Protein AF-A0A661I7R5-F1 (afdb_monomer_lite)

Sequence (191 aa):
MKEQIMSDAKKTRLSTFFFVSMFIFSCVGLAIGWIGWDFRTGAMVSIVMFAVFFLLFGIALVAIEDLSWFHVSLPMLGGLIYTVMPDFLPGPIDDAIVMSSTAILSFALWVRKQPETPKWIIFPLLTAGLYTLVGGLIPGPVDELLVTAIASGVSIYGTRQYRISSDINDESDSNDRRVIDASHSNLSDVE

Radius of gyration: 24.24 Å; chains: 1; bounding box: 66×40×70 Å

Secondary structure (DSSP, 8-state):
-----S-HHHHHHHHHHHHHHHHHHHHHHHHHHHHHT-HHHHHHHHHHHHHHHHHHHHHHHHT-SS--HHHHHHHHHHHHHHHHS--SSSSTHHHHHHHHHHHHHHHHHHHHH-TTS-GGGHHHHHHHHHHHHHHTTS-STHHHHHHHHHHHHHHHHHHHHHHHHHHHHHHHHHHHHHHHHHHHHHHHT--

pLDDT: mean 78.18, std 12.68, range [41.28, 95.0]

Foldseek 3Di:
DDPPVDDLVVLVVQLVVLLVQLQVQLVVLQVCCVVPPNNVRSLVSSVVSNVVSLVVSLVSLVPRQDDDLVSLCSLQVSLVVQVPPDPSDPDDQVSLVSNLVSQVSSVVSVCSNPVVPPPVLVVLSNVLSVCCNVCVVPDDPVNVVSVVVNVVVVVVVVVVVVVVVVVVVVVVVVVVVVVVVVVVVVVVVPD

Structure (mmCIF, N/CA/C/O backbone):
data_AF-A0A661I7R5-F1
#
_entry.id   AF-A0A661I7R5-F1
#
loop_
_atom_site.group_PDB
_atom_site.id
_atom_site.type_symbol
_atom_site.label_atom_id
_atom_site.label_alt_id
_atom_site.label_comp_id
_atom_site.label_asym_id
_atom_site.label_entity_id
_atom_site.label_seq_id
_atom_site.pdbx_PDB_ins_code
_atom_site.Cartn_x
_atom_site.Cartn_y
_atom_site.Cartn_z
_atom_site.occupancy
_atom_site.B_iso_or_equiv
_atom_site.auth_seq_id
_atom_site.auth_comp_id
_atom_site.auth_asym_id
_atom_site.auth_atom_id
_atom_site.pdbx_PDB_model_num
ATOM 1 N N . MET A 1 1 ? 9.088 3.629 32.277 1.00 41.28 1 MET A N 1
ATOM 2 C CA . MET A 1 1 ? 8.974 4.907 31.544 1.00 41.28 1 MET A CA 1
ATOM 3 C C . MET A 1 1 ? 9.773 4.746 30.259 1.00 41.28 1 MET A C 1
ATOM 5 O O . MET A 1 1 ? 10.989 4.841 30.303 1.00 41.28 1 MET A O 1
ATOM 9 N N . LYS A 1 2 ? 9.135 4.310 29.165 1.00 46.53 2 LYS A N 1
ATOM 10 C CA . LYS A 1 2 ? 9.826 4.170 27.876 1.00 46.53 2 LYS A CA 1
ATOM 11 C C . LYS A 1 2 ? 9.846 5.542 27.222 1.00 46.53 2 LYS A C 1
ATOM 13 O O . LYS A 1 2 ? 8.800 6.136 26.998 1.00 46.53 2 LYS A O 1
ATOM 18 N N . GLU A 1 3 ? 11.049 6.027 26.988 1.00 46.62 3 GLU A N 1
ATOM 19 C CA . GLU A 1 3 ? 11.358 7.238 26.249 1.00 46.62 3 GLU A CA 1
ATOM 20 C C . GLU A 1 3 ? 10.740 7.126 24.841 1.00 46.62 3 GLU A C 1
ATOM 22 O O . GLU A 1 3 ? 11.251 6.425 23.968 1.00 46.62 3 GLU A O 1
ATOM 27 N N . GLN A 1 4 ? 9.578 7.748 24.622 1.00 56.00 4 GLN A N 1
ATOM 28 C CA . GLN A 1 4 ? 9.040 7.949 23.277 1.00 56.00 4 GLN A CA 1
ATOM 29 C C . GLN A 1 4 ? 9.901 9.023 22.600 1.00 56.00 4 GLN A C 1
ATOM 31 O O . GLN A 1 4 ? 9.584 10.209 22.620 1.00 56.00 4 GLN A O 1
ATOM 36 N N . ILE A 1 5 ? 11.020 8.606 22.004 1.00 62.69 5 ILE A N 1
ATOM 37 C CA . ILE A 1 5 ? 12.006 9.489 21.350 1.00 62.69 5 ILE A CA 1
ATOM 38 C C . ILE A 1 5 ? 11.393 10.274 20.168 1.00 62.69 5 ILE A C 1
ATOM 40 O O . ILE A 1 5 ? 11.963 11.256 19.689 1.00 62.69 5 ILE A O 1
ATOM 44 N N . MET A 1 6 ? 10.187 9.919 19.708 1.00 70.88 6 MET A N 1
ATOM 45 C CA . MET A 1 6 ? 9.520 10.638 18.631 1.00 70.88 6 MET A CA 1
ATOM 46 C C . MET A 1 6 ? 7.999 10.696 18.804 1.00 70.88 6 MET A C 1
ATOM 48 O O . MET A 1 6 ? 7.343 9.664 18.896 1.00 70.88 6 MET A O 1
ATOM 52 N N . SER A 1 7 ? 7.449 11.917 18.787 1.00 86.31 7 SER A N 1
ATOM 53 C CA . SER A 1 7 ? 6.002 12.180 18.759 1.00 86.31 7 SER A CA 1
ATOM 54 C C . SER A 1 7 ? 5.337 11.505 17.554 1.00 86.31 7 SER A C 1
ATOM 56 O O . SER A 1 7 ? 5.878 11.529 16.445 1.00 86.31 7 SER A O 1
ATOM 58 N N . ASP A 1 8 ? 4.133 10.972 17.746 1.00 83.00 8 ASP A N 1
ATOM 59 C CA . ASP A 1 8 ? 3.342 10.304 16.705 1.00 83.00 8 ASP A CA 1
ATOM 60 C C . ASP A 1 8 ? 3.066 11.181 15.475 1.00 83.00 8 ASP A C 1
ATOM 62 O O . ASP A 1 8 ? 3.021 10.679 14.348 1.00 83.00 8 ASP A O 1
ATOM 66 N N . ALA A 1 9 ? 3.017 12.506 15.643 1.00 85.38 9 ALA A N 1
ATOM 67 C CA . ALA A 1 9 ? 2.926 13.443 14.525 1.00 85.38 9 ALA A CA 1
ATOM 68 C C . ALA A 1 9 ? 4.159 13.376 13.605 1.00 85.38 9 ALA A C 1
ATOM 70 O O . ALA A 1 9 ? 4.040 13.470 12.383 1.00 85.38 9 ALA A O 1
ATOM 71 N N . LYS A 1 10 ? 5.358 13.184 14.170 1.00 88.75 10 LYS A N 1
ATOM 72 C CA . LYS A 1 10 ? 6.593 13.016 13.390 1.00 88.75 10 LYS A CA 1
ATOM 73 C C . LYS A 1 10 ? 6.629 11.648 12.708 1.00 88.75 10 LYS A C 1
ATOM 75 O O . LYS A 1 10 ? 7.019 11.582 11.548 1.00 88.75 10 LYS A O 1
ATOM 80 N N . LYS A 1 11 ? 6.176 10.583 13.383 1.00 87.81 11 LYS A N 1
ATOM 81 C CA . LYS A 1 11 ? 6.088 9.232 12.792 1.00 87.81 11 LYS A CA 1
ATOM 82 C C . LYS A 1 11 ? 5.127 9.206 11.604 1.00 87.81 11 LYS A C 1
ATOM 84 O O . LYS A 1 11 ? 5.466 8.677 10.555 1.00 87.81 11 LYS A O 1
ATOM 89 N N . THR A 1 12 ? 3.986 9.874 11.747 1.00 89.12 12 THR A N 1
ATOM 90 C CA . THR A 1 12 ? 2.997 10.067 10.681 1.00 89.12 12 THR A CA 1
ATOM 91 C C . THR A 1 12 ? 3.570 10.833 9.488 1.00 89.12 12 THR A C 1
ATOM 93 O O . THR A 1 12 ? 3.406 10.434 8.341 1.00 89.12 12 THR A O 1
ATOM 96 N N . ARG A 1 13 ? 4.288 11.937 9.730 1.00 91.38 13 ARG A N 1
ATOM 97 C CA . ARG A 1 13 ? 4.952 12.672 8.640 1.00 91.38 13 ARG A CA 1
ATOM 98 C C . ARG A 1 13 ? 6.010 11.817 7.945 1.00 91.38 13 ARG A C 1
ATOM 100 O O . ARG A 1 13 ? 6.132 11.887 6.728 1.00 91.38 13 ARG A O 1
ATOM 107 N N . LEU A 1 14 ? 6.745 11.010 8.708 1.00 92.44 14 LEU A N 1
ATOM 108 C CA . LEU A 1 14 ? 7.777 10.124 8.183 1.00 92.44 14 LEU A CA 1
ATOM 109 C C . LEU A 1 14 ? 7.188 8.980 7.341 1.00 92.44 14 LEU A C 1
ATOM 111 O O . LEU A 1 14 ? 7.716 8.696 6.270 1.00 92.44 14 LEU A O 1
ATOM 115 N N . SER A 1 15 ? 6.081 8.361 7.767 1.00 91.62 15 SER A N 1
ATOM 116 C CA . SER A 1 15 ? 5.408 7.329 6.969 1.00 91.62 15 SER A CA 1
ATOM 117 C C . SER A 1 15 ? 4.857 7.911 5.667 1.00 91.62 15 SER A C 1
ATOM 119 O O . SER A 1 15 ? 5.113 7.357 4.602 1.00 91.62 15 SER A O 1
ATOM 121 N N . THR A 1 16 ? 4.204 9.074 5.714 1.00 91.44 16 THR A N 1
ATOM 122 C CA . THR A 1 16 ? 3.743 9.776 4.506 1.00 91.44 16 THR A CA 1
ATOM 123 C C . THR A 1 16 ? 4.906 10.140 3.584 1.00 91.44 16 THR A C 1
ATOM 125 O O . THR A 1 16 ? 4.804 9.987 2.369 1.00 91.44 16 THR A O 1
ATOM 128 N N . PHE A 1 17 ? 6.041 10.570 4.142 1.00 94.75 17 PHE A N 1
ATOM 129 C CA . PHE A 1 17 ? 7.244 10.838 3.359 1.00 94.75 17 PHE A CA 1
ATOM 130 C C . PHE A 1 17 ? 7.744 9.582 2.637 1.00 94.75 17 PHE A C 1
ATOM 132 O O . PHE A 1 17 ? 8.016 9.652 1.440 1.00 94.75 17 PHE A O 1
ATOM 139 N N . PHE A 1 18 ? 7.822 8.432 3.317 1.00 94.44 18 PHE A N 1
ATOM 140 C CA . PHE A 1 18 ? 8.212 7.173 2.677 1.00 94.44 18 PHE A CA 1
ATOM 141 C C . PHE A 1 18 ? 7.202 6.708 1.626 1.00 94.44 18 PHE A C 1
ATOM 143 O O . PHE A 1 18 ? 7.617 6.259 0.562 1.00 94.44 18 PHE A O 1
ATOM 150 N N . PHE A 1 19 ? 5.903 6.889 1.876 1.00 92.50 19 PHE A N 1
ATOM 151 C CA . PHE A 1 19 ? 4.846 6.573 0.915 1.00 92.50 19 PHE A CA 1
ATOM 152 C C . PHE A 1 19 ? 4.985 7.369 -0.387 1.00 92.50 19 PHE A C 1
ATOM 154 O O . PHE A 1 19 ? 4.897 6.808 -1.471 1.00 92.50 19 PHE A O 1
ATOM 161 N N . VAL A 1 20 ? 5.235 8.676 -0.301 1.00 93.69 20 VAL A N 1
ATOM 162 C CA . VAL A 1 20 ? 5.435 9.509 -1.497 1.00 93.69 20 VAL A CA 1
ATOM 163 C C . VAL A 1 20 ? 6.777 9.185 -2.167 1.00 93.69 20 VAL A C 1
ATOM 165 O O . VAL A 1 20 ? 6.858 9.067 -3.389 1.00 93.69 20 VAL A O 1
ATOM 168 N N . SER A 1 21 ? 7.826 8.994 -1.363 1.00 94.06 21 SER A N 1
ATOM 169 C CA . SER A 1 21 ? 9.179 8.667 -1.830 1.00 94.06 21 SER A CA 1
ATOM 170 C C . SER A 1 21 ? 9.222 7.366 -2.627 1.00 94.06 21 SER A C 1
ATOM 172 O O . SER A 1 21 ? 9.902 7.310 -3.645 1.00 94.06 21 SER A O 1
ATOM 174 N N . MET A 1 22 ? 8.457 6.355 -2.213 1.00 93.12 22 MET A N 1
ATOM 175 C CA . MET A 1 22 ? 8.297 5.080 -2.916 1.00 93.12 22 MET A CA 1
ATOM 176 C C . MET A 1 22 ? 8.034 5.267 -4.413 1.00 93.12 22 MET A C 1
ATOM 178 O O . MET A 1 22 ? 8.734 4.682 -5.230 1.00 93.12 22 MET A O 1
ATOM 182 N N . PHE A 1 23 ? 7.095 6.138 -4.780 1.00 90.75 23 PHE A N 1
ATOM 183 C CA . PHE A 1 23 ? 6.782 6.395 -6.185 1.00 90.75 23 PHE A CA 1
ATOM 184 C C . PHE A 1 23 ? 7.827 7.285 -6.861 1.00 90.75 23 PHE A C 1
ATOM 186 O O . PHE A 1 23 ? 8.270 6.990 -7.970 1.00 90.75 23 PHE A O 1
ATOM 193 N N . ILE A 1 24 ? 8.256 8.361 -6.193 1.00 93.75 24 ILE A N 1
ATOM 194 C CA . ILE A 1 24 ? 9.204 9.320 -6.778 1.00 93.75 24 ILE A CA 1
ATOM 195 C C . ILE A 1 24 ? 10.543 8.642 -7.083 1.00 93.75 24 ILE A C 1
ATOM 197 O O . ILE A 1 24 ? 11.038 8.741 -8.204 1.00 93.75 24 ILE A O 1
ATOM 201 N N . PHE A 1 25 ? 11.129 7.939 -6.113 1.00 93.44 25 PHE A N 1
ATOM 202 C CA . PHE A 1 25 ? 12.434 7.304 -6.289 1.00 93.44 25 PHE A CA 1
ATOM 203 C C . PHE A 1 25 ? 12.383 6.106 -7.232 1.00 93.44 25 PHE A C 1
ATOM 205 O O . PHE A 1 25 ? 13.358 5.892 -7.949 1.00 93.44 25 PHE A O 1
ATOM 212 N N . SER A 1 26 ? 11.268 5.374 -7.307 1.00 90.19 26 SER A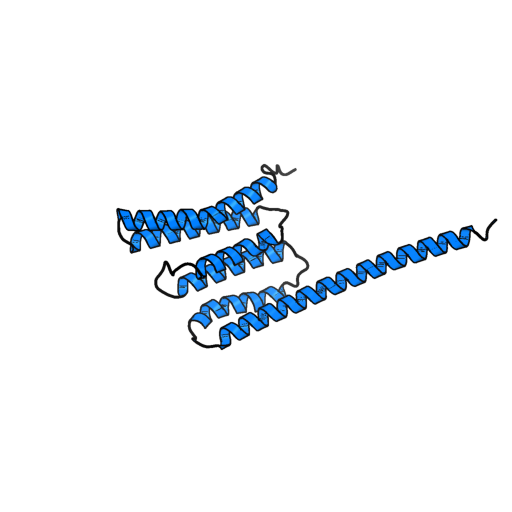 N 1
ATOM 213 C CA . SER A 1 26 ? 11.081 4.364 -8.354 1.00 90.19 26 SER A CA 1
ATOM 214 C C . SER A 1 26 ? 11.090 4.980 -9.747 1.00 90.19 26 SER A C 1
ATOM 216 O O . SER A 1 26 ? 11.877 4.556 -10.592 1.00 90.19 26 SER A O 1
ATOM 218 N N . CYS A 1 27 ? 10.313 6.043 -9.977 1.00 90.06 27 CYS A N 1
ATOM 219 C CA . CYS A 1 27 ? 10.306 6.749 -11.260 1.00 90.06 27 CYS A CA 1
ATOM 220 C C . CYS A 1 27 ? 11.688 7.318 -11.617 1.00 90.06 27 CYS A C 1
ATOM 222 O O . CYS A 1 27 ? 12.130 7.209 -12.760 1.00 90.06 27 CYS A O 1
ATOM 224 N N . VAL A 1 28 ? 12.400 7.890 -10.642 1.00 92.31 28 VAL A N 1
ATOM 225 C CA . VAL A 1 28 ? 13.768 8.394 -10.836 1.00 92.31 28 VAL A CA 1
ATOM 226 C C . VAL A 1 28 ? 14.739 7.252 -11.145 1.00 92.31 28 VAL A C 1
ATOM 228 O O . VAL A 1 28 ? 15.545 7.375 -12.062 1.00 92.31 28 VAL A O 1
ATOM 231 N N . GLY A 1 29 ? 14.652 6.129 -10.429 1.00 89.94 29 GLY A N 1
ATOM 232 C CA . GLY A 1 29 ? 15.475 4.943 -10.670 1.00 89.94 29 GLY A CA 1
ATOM 233 C C . GLY A 1 29 ? 15.271 4.368 -12.072 1.00 89.94 29 GLY A C 1
ATOM 234 O O . GLY A 1 29 ? 16.248 4.066 -12.761 1.00 89.94 29 GLY A O 1
ATOM 235 N N . LEU A 1 30 ? 14.016 4.310 -12.523 1.00 89.00 30 LEU A N 1
ATOM 236 C CA . LEU A 1 30 ? 13.664 3.927 -13.886 1.00 89.00 30 LEU A CA 1
ATOM 237 C C . LEU A 1 30 ? 14.284 4.883 -14.911 1.00 89.00 30 LEU A C 1
ATOM 239 O O . LEU A 1 30 ? 14.948 4.432 -15.841 1.00 89.00 30 LEU A O 1
ATOM 243 N N . ALA A 1 31 ? 14.104 6.194 -14.725 1.00 90.31 31 ALA A N 1
ATOM 244 C CA . ALA A 1 31 ? 14.613 7.210 -15.641 1.00 90.31 31 ALA A CA 1
ATOM 245 C C . ALA A 1 31 ? 16.146 7.176 -15.743 1.00 90.31 31 ALA A C 1
ATOM 247 O O . ALA A 1 31 ? 16.692 7.206 -16.844 1.00 90.31 31 ALA A O 1
ATOM 248 N N . ILE A 1 32 ? 16.845 7.055 -14.610 1.00 91.06 32 ILE A N 1
ATOM 249 C CA . ILE A 1 32 ? 18.310 6.957 -14.572 1.00 91.06 32 ILE A CA 1
ATOM 250 C C . ILE A 1 32 ? 18.782 5.698 -15.297 1.00 91.06 32 ILE A C 1
ATOM 252 O O . ILE A 1 32 ? 19.698 5.774 -16.114 1.00 91.06 32 ILE A O 1
ATOM 256 N N . GLY A 1 33 ? 18.167 4.544 -15.025 1.00 88.62 33 GLY A N 1
ATOM 257 C CA . GLY A 1 33 ? 18.588 3.298 -15.659 1.00 88.62 33 GLY A CA 1
ATOM 258 C C . GLY A 1 33 ? 18.267 3.240 -17.151 1.00 88.62 33 GLY A C 1
ATOM 259 O O . GLY A 1 33 ? 19.075 2.704 -17.903 1.00 88.62 33 GLY A O 1
ATOM 260 N N . TRP A 1 34 ? 17.162 3.856 -17.587 1.00 88.12 34 TRP A N 1
ATOM 261 C CA . TRP A 1 34 ? 16.848 4.027 -19.007 1.00 88.12 34 TRP A CA 1
ATOM 262 C C . TRP A 1 34 ? 17.907 4.892 -19.697 1.00 88.12 34 TRP A C 1
ATOM 264 O O . TRP A 1 34 ? 18.446 4.492 -20.724 1.00 88.12 34 TRP A O 1
ATOM 274 N N . ILE A 1 35 ? 18.223 6.069 -19.145 1.00 91.94 35 ILE A N 1
ATOM 275 C CA . ILE A 1 35 ? 19.142 7.028 -19.782 1.00 91.94 35 ILE A CA 1
ATOM 276 C C . ILE A 1 35 ? 20.592 6.522 -19.767 1.00 91.94 35 ILE A C 1
ATOM 278 O O . ILE A 1 35 ? 21.327 6.741 -20.726 1.00 91.94 35 ILE A O 1
ATOM 282 N N . GLY A 1 36 ? 21.022 5.893 -18.671 1.00 90.31 36 GLY A N 1
ATOM 283 C CA . GLY A 1 36 ? 22.428 5.555 -18.442 1.00 90.31 36 GLY A CA 1
ATOM 284 C C . GLY A 1 36 ? 22.849 4.154 -18.882 1.00 90.31 36 GLY A C 1
ATOM 285 O O . GLY A 1 36 ? 24.028 3.949 -19.171 1.00 90.31 36 GLY A O 1
ATOM 286 N N . TRP A 1 37 ? 21.924 3.191 -18.912 1.00 89.56 37 TRP A N 1
ATOM 287 C CA . TRP A 1 37 ? 22.248 1.784 -19.155 1.00 89.56 37 TRP A CA 1
ATOM 288 C C . TRP A 1 37 ? 21.293 1.137 -20.162 1.00 89.56 37 TRP A C 1
ATOM 290 O O . TRP A 1 37 ? 21.549 1.170 -21.360 1.00 89.56 37 TRP A O 1
ATOM 300 N N . ASP A 1 38 ? 20.224 0.512 -19.675 1.00 90.69 38 ASP A N 1
ATOM 301 C CA . ASP A 1 38 ? 19.236 -0.234 -20.453 1.00 90.69 38 ASP A CA 1
ATOM 302 C C . ASP A 1 38 ? 17.919 -0.250 -19.662 1.00 90.69 38 ASP A C 1
ATOM 304 O O . ASP A 1 38 ? 17.923 -0.216 -18.423 1.00 90.69 38 ASP A O 1
ATOM 308 N N . PHE A 1 39 ? 16.789 -0.346 -20.363 1.00 87.12 39 PHE A N 1
ATOM 309 C CA . PHE A 1 39 ? 15.451 -0.362 -19.775 1.00 87.12 39 PHE A CA 1
ATOM 310 C C . PHE A 1 39 ? 15.318 -1.443 -18.701 1.00 87.12 39 PHE A C 1
ATOM 312 O O . PHE A 1 39 ? 14.793 -1.187 -17.619 1.00 87.12 39 PHE A O 1
ATOM 319 N N . ARG A 1 40 ? 15.874 -2.637 -18.950 1.00 88.00 40 ARG A N 1
ATOM 320 C CA . ARG A 1 40 ? 15.843 -3.750 -17.990 1.00 88.00 40 ARG A CA 1
ATOM 321 C C . ARG A 1 40 ? 16.538 -3.403 -16.671 1.00 88.00 40 ARG A C 1
ATOM 323 O O . ARG A 1 40 ? 16.039 -3.753 -15.602 1.00 88.00 40 ARG A O 1
ATOM 330 N N . THR A 1 41 ? 17.675 -2.715 -16.739 1.00 88.06 41 THR A N 1
ATOM 331 C CA . THR A 1 41 ? 18.416 -2.271 -15.551 1.00 88.06 41 THR A CA 1
ATOM 332 C C . THR A 1 41 ? 17.641 -1.180 -14.817 1.00 88.06 41 THR A C 1
ATOM 334 O O . THR A 1 41 ? 17.524 -1.242 -13.595 1.00 88.06 41 THR A O 1
ATOM 337 N N . GLY A 1 42 ? 17.046 -0.226 -15.543 1.00 89.31 42 GLY A N 1
ATOM 338 C CA . GLY A 1 42 ? 16.171 0.795 -14.955 1.00 89.31 42 GLY A CA 1
ATOM 339 C C . GLY A 1 42 ? 14.951 0.211 -14.253 1.00 89.31 42 GLY A C 1
ATOM 340 O O . GLY A 1 42 ? 14.655 0.607 -13.126 1.00 89.31 42 GLY A O 1
ATOM 341 N N . ALA A 1 43 ? 14.291 -0.775 -14.860 1.00 86.75 43 ALA A N 1
ATOM 342 C CA . ALA A 1 43 ? 13.165 -1.475 -14.251 1.00 86.75 43 ALA A CA 1
ATOM 343 C C . ALA A 1 43 ? 13.586 -2.164 -12.944 1.00 86.75 43 ALA A C 1
ATOM 345 O O . ALA A 1 43 ? 12.956 -1.955 -11.911 1.00 86.75 43 ALA A O 1
ATOM 346 N N . MET A 1 44 ? 14.709 -2.894 -12.945 1.00 88.19 44 MET A N 1
ATOM 347 C CA . MET A 1 44 ? 15.245 -3.539 -11.736 1.00 88.19 44 MET A CA 1
ATOM 348 C C . MET A 1 44 ? 15.552 -2.537 -10.617 1.00 88.19 44 MET A C 1
ATOM 350 O O . MET A 1 44 ? 15.163 -2.762 -9.472 1.00 88.19 44 MET A O 1
ATOM 354 N N . VAL A 1 45 ? 16.197 -1.410 -10.932 1.00 90.75 45 VAL A N 1
ATOM 355 C CA . VAL A 1 45 ? 16.473 -0.352 -9.943 1.00 90.75 45 VAL A CA 1
ATOM 356 C C . VAL A 1 45 ? 15.172 0.242 -9.400 1.00 90.75 45 VAL A C 1
ATOM 358 O O . VAL A 1 45 ? 15.051 0.431 -8.190 1.00 90.75 45 VAL A O 1
ATOM 361 N N . SER A 1 46 ? 14.188 0.494 -10.266 1.00 89.75 46 SER A N 1
ATOM 362 C CA . SER A 1 46 ? 12.871 1.006 -9.876 1.00 89.75 46 SER A CA 1
ATOM 363 C C . SER A 1 46 ? 12.157 0.072 -8.896 1.00 89.75 46 SER A C 1
ATOM 365 O O . SER A 1 46 ? 11.673 0.530 -7.862 1.00 89.75 46 SER A O 1
ATOM 367 N N . ILE A 1 47 ? 12.155 -1.238 -9.162 1.00 87.50 47 ILE A N 1
ATOM 368 C CA . ILE A 1 47 ? 11.526 -2.251 -8.297 1.00 87.50 47 ILE A CA 1
ATOM 369 C C . ILE A 1 47 ? 12.230 -2.334 -6.947 1.00 87.50 47 ILE A C 1
ATOM 371 O O . ILE A 1 47 ? 11.576 -2.380 -5.907 1.00 87.50 47 ILE A O 1
ATOM 375 N N . VAL A 1 48 ? 13.566 -2.334 -6.943 1.00 90.94 48 VAL A N 1
ATOM 376 C CA . VAL A 1 48 ? 14.340 -2.381 -5.697 1.00 90.94 48 VAL A CA 1
ATOM 377 C C . VAL A 1 48 ? 14.061 -1.139 -4.851 1.00 90.94 48 VAL A C 1
ATOM 379 O O . VAL A 1 48 ? 13.814 -1.267 -3.653 1.00 90.94 48 VAL A O 1
ATOM 382 N N . MET A 1 49 ? 14.033 0.050 -5.462 1.00 92.62 49 MET A N 1
ATOM 383 C CA . MET A 1 49 ? 13.668 1.284 -4.761 1.00 92.62 49 MET A CA 1
ATOM 384 C C .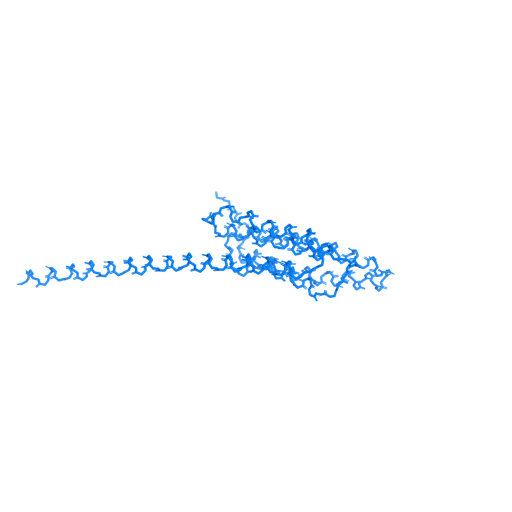 MET A 1 49 ? 12.241 1.212 -4.213 1.00 92.62 49 MET A C 1
ATOM 386 O O . MET A 1 49 ? 12.038 1.504 -3.033 1.00 92.62 49 MET A O 1
ATOM 390 N N . PHE A 1 50 ? 11.280 0.750 -5.020 1.00 90.88 50 PHE A N 1
ATOM 391 C CA . PHE A 1 50 ? 9.891 0.578 -4.596 1.00 90.88 50 PHE A CA 1
ATOM 392 C C . PHE A 1 50 ? 9.816 -0.306 -3.352 1.00 90.88 50 PHE A C 1
ATOM 394 O O . PHE A 1 50 ? 9.276 0.103 -2.329 1.00 90.88 50 PHE A O 1
ATOM 401 N N . ALA A 1 51 ? 10.420 -1.496 -3.417 1.00 90.94 51 ALA A N 1
ATOM 402 C CA . ALA A 1 51 ? 10.394 -2.479 -2.344 1.00 90.94 51 ALA A CA 1
ATOM 403 C C . ALA A 1 51 ? 11.040 -1.949 -1.055 1.00 90.94 51 ALA A C 1
ATOM 405 O O . ALA A 1 51 ? 10.479 -2.111 0.029 1.00 90.94 51 ALA A O 1
ATOM 406 N N . VAL A 1 52 ? 12.190 -1.275 -1.156 1.00 95.00 52 VAL A N 1
ATOM 407 C CA . VAL A 1 52 ? 12.875 -0.689 0.006 1.00 95.00 52 VAL A CA 1
ATOM 408 C C . VAL A 1 52 ? 12.005 0.379 0.668 1.00 95.00 52 VAL A C 1
ATOM 410 O O . VAL A 1 52 ? 11.788 0.327 1.880 1.00 95.00 52 VAL A O 1
ATOM 413 N N . PHE A 1 53 ? 11.465 1.325 -0.103 1.00 94.81 53 PHE A N 1
ATOM 414 C CA . PHE A 1 53 ? 10.617 2.380 0.453 1.00 94.81 53 PHE A CA 1
ATOM 415 C C . PHE A 1 53 ? 9.276 1.850 0.961 1.00 94.81 53 PHE A C 1
ATOM 417 O O . PHE A 1 53 ? 8.806 2.324 1.993 1.00 94.81 53 PHE A O 1
ATOM 424 N N . PHE A 1 54 ? 8.699 0.838 0.312 1.00 92.44 54 PHE A N 1
ATOM 425 C CA . PHE A 1 54 ? 7.496 0.153 0.779 1.00 92.44 54 PHE A CA 1
ATOM 426 C C . PHE A 1 54 ? 7.716 -0.505 2.148 1.00 92.44 54 PHE A C 1
ATOM 428 O O . PHE A 1 54 ? 6.8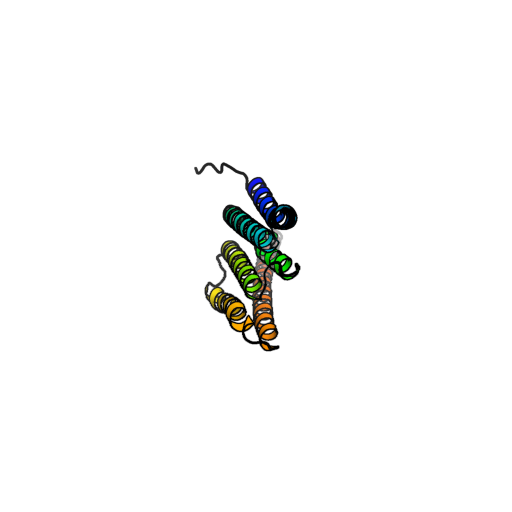97 -0.342 3.055 1.00 92.44 54 PHE A O 1
ATOM 435 N N . LEU A 1 55 ? 8.850 -1.187 2.344 1.00 94.00 55 LEU A N 1
ATOM 436 C CA . LEU A 1 55 ? 9.204 -1.775 3.638 1.00 94.00 55 LEU A CA 1
ATOM 437 C C . LEU A 1 55 ? 9.415 -0.701 4.711 1.00 94.00 55 LEU A C 1
ATOM 439 O O . LEU A 1 55 ? 8.881 -0.829 5.813 1.00 94.00 55 LEU A O 1
ATOM 443 N N . LEU A 1 56 ? 10.139 0.377 4.398 1.00 95.00 56 LEU A N 1
ATOM 444 C CA . LEU A 1 56 ? 10.336 1.500 5.324 1.00 95.00 56 LEU A CA 1
ATOM 445 C C . LEU A 1 56 ? 9.009 2.168 5.701 1.00 95.00 56 LEU A C 1
ATOM 447 O O . LEU A 1 56 ? 8.779 2.477 6.870 1.00 95.00 56 LEU A O 1
ATOM 451 N N . PHE A 1 57 ? 8.117 2.343 4.728 1.00 93.94 57 PHE A N 1
ATOM 452 C CA . PHE A 1 57 ? 6.763 2.840 4.929 1.00 93.94 57 PHE A CA 1
ATOM 453 C C . PHE A 1 57 ? 5.952 1.925 5.856 1.00 93.94 57 PHE A C 1
ATOM 455 O O . PHE A 1 57 ? 5.368 2.406 6.829 1.00 93.94 57 PHE A O 1
ATOM 462 N N . GLY A 1 58 ? 5.964 0.612 5.610 1.00 91.19 58 GLY A N 1
ATOM 463 C CA . GLY A 1 58 ? 5.277 -0.368 6.450 1.00 91.19 58 GLY A CA 1
ATOM 464 C C . GLY A 1 58 ? 5.803 -0.383 7.885 1.00 91.19 58 GLY A C 1
ATOM 465 O O . GLY A 1 58 ? 5.015 -0.314 8.828 1.00 91.19 58 GLY A O 1
ATOM 466 N N . ILE A 1 59 ? 7.128 -0.376 8.064 1.00 92.69 59 ILE A N 1
ATOM 467 C CA . ILE A 1 59 ? 7.768 -0.290 9.385 1.00 92.69 59 ILE A CA 1
ATOM 468 C C . ILE A 1 59 ? 7.363 1.008 10.095 1.00 92.69 59 ILE A C 1
ATOM 470 O O . ILE A 1 59 ? 6.994 0.978 11.271 1.00 92.69 59 ILE A O 1
ATOM 474 N N . ALA A 1 60 ? 7.379 2.143 9.391 1.00 92.19 60 ALA A N 1
ATOM 475 C CA . ALA A 1 60 ? 6.984 3.430 9.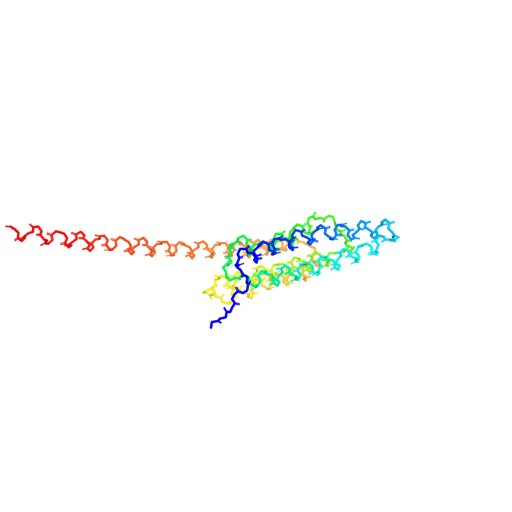955 1.00 92.19 60 ALA A CA 1
ATOM 476 C C . ALA A 1 60 ? 5.510 3.442 10.386 1.00 92.19 60 ALA A C 1
ATOM 478 O O . ALA A 1 60 ? 5.207 3.942 11.467 1.00 92.19 60 ALA A O 1
ATOM 479 N N . LEU A 1 61 ? 4.602 2.853 9.600 1.00 90.44 61 LEU A N 1
ATOM 480 C CA . LEU A 1 61 ? 3.190 2.724 9.974 1.00 90.44 61 LEU A CA 1
ATOM 481 C C . LEU A 1 61 ? 2.992 1.836 11.203 1.00 90.44 61 LEU A C 1
ATOM 483 O O . LEU A 1 61 ? 2.254 2.207 12.117 1.00 90.44 61 LEU A O 1
ATOM 487 N N . VAL A 1 62 ? 3.689 0.701 11.272 1.00 90.19 62 VAL A N 1
ATOM 488 C CA . VAL A 1 62 ? 3.659 -0.182 12.445 1.00 90.19 62 VAL A CA 1
ATOM 489 C C . VAL A 1 62 ? 4.271 0.501 13.681 1.00 90.19 62 VAL A C 1
ATOM 491 O O . VAL A 1 62 ? 3.951 0.128 14.803 1.00 90.19 62 VAL A O 1
ATOM 494 N N . ALA A 1 63 ? 5.073 1.555 13.546 1.00 89.81 63 ALA A N 1
ATOM 495 C CA . ALA A 1 63 ? 5.601 2.293 14.697 1.00 89.81 63 ALA A CA 1
ATOM 496 C C . ALA A 1 63 ? 4.647 3.364 15.278 1.00 89.81 63 ALA A C 1
ATOM 498 O O . ALA A 1 63 ? 4.903 3.871 16.376 1.00 89.81 63 ALA A O 1
ATOM 499 N N . ILE A 1 64 ? 3.583 3.747 14.560 1.00 88.88 64 ILE A N 1
ATOM 500 C CA . ILE A 1 64 ? 2.586 4.727 15.033 1.00 88.88 64 ILE A CA 1
ATOM 501 C C . ILE A 1 64 ? 1.667 4.048 16.054 1.00 88.88 64 ILE A C 1
ATOM 503 O O . ILE A 1 64 ? 1.219 2.930 15.804 1.00 88.88 64 ILE A O 1
ATOM 507 N N . GLU A 1 65 ? 1.391 4.695 17.187 1.00 86.31 65 GLU A N 1
ATOM 508 C CA . GLU A 1 65 ? 0.504 4.137 18.216 1.00 86.31 65 GLU A CA 1
ATOM 509 C C . GLU A 1 65 ? -0.955 4.463 17.885 1.00 86.31 65 GLU A C 1
ATOM 511 O O . GLU A 1 65 ? -1.763 3.546 17.720 1.00 86.31 65 GLU A O 1
ATOM 516 N N . ASP A 1 66 ? -1.263 5.740 17.640 1.00 87.19 66 ASP A N 1
ATOM 517 C CA . ASP A 1 66 ? -2.605 6.178 17.246 1.00 87.19 66 ASP A CA 1
ATOM 518 C C . ASP A 1 66 ? -2.814 6.159 15.725 1.00 87.19 66 ASP A C 1
ATOM 520 O O . ASP A 1 66 ? -2.517 7.109 14.993 1.00 87.19 66 ASP A O 1
ATOM 524 N N . LEU A 1 67 ? -3.371 5.056 15.216 1.00 86.00 67 LEU A N 1
ATOM 525 C CA . LEU A 1 67 ? -3.667 4.922 13.790 1.00 86.00 67 LEU A CA 1
ATOM 526 C C . LEU A 1 67 ? -4.974 5.596 13.389 1.00 86.00 67 LEU A C 1
ATOM 528 O O . LEU A 1 67 ? -6.065 5.178 13.779 1.00 86.00 67 LEU A O 1
ATOM 532 N N . SER A 1 68 ? -4.897 6.557 12.469 1.00 88.25 68 SER A N 1
ATOM 533 C CA . SER A 1 68 ? -6.089 7.052 11.770 1.00 88.25 68 SER A CA 1
ATOM 534 C C . SER A 1 68 ? -6.549 6.073 10.674 1.00 88.25 68 SER A C 1
ATOM 536 O O . SER A 1 68 ? -5.770 5.274 10.158 1.00 88.25 68 SER A O 1
ATOM 538 N N . TRP A 1 69 ? -7.835 6.125 10.306 1.00 84.50 69 TRP A N 1
ATOM 539 C CA . TRP A 1 69 ? -8.400 5.276 9.240 1.00 84.50 69 TRP A CA 1
ATOM 540 C C . TRP A 1 69 ? -7.774 5.547 7.866 1.00 84.50 69 TRP A C 1
ATOM 542 O O . TRP A 1 69 ? -7.650 4.644 7.040 1.00 84.50 69 TRP A O 1
ATOM 552 N N . PHE A 1 70 ? -7.309 6.777 7.657 1.00 87.19 70 PHE A N 1
ATOM 553 C CA . PHE A 1 70 ? -6.545 7.147 6.474 1.00 87.19 70 PHE A CA 1
ATOM 554 C C . PHE A 1 70 ? -5.226 6.362 6.390 1.00 87.19 70 PHE A C 1
ATOM 556 O O . PHE A 1 70 ? -4.915 5.777 5.361 1.00 87.19 70 PHE A O 1
ATOM 563 N N . HIS A 1 71 ? -4.486 6.239 7.495 1.00 88.19 71 HIS A N 1
ATOM 564 C CA . HIS A 1 71 ? -3.224 5.489 7.501 1.00 88.19 71 HIS A CA 1
ATOM 565 C C . HIS A 1 71 ? -3.410 3.985 7.300 1.00 88.19 71 HIS A C 1
ATOM 567 O O . HIS A 1 71 ? -2.570 3.345 6.677 1.00 88.19 71 HIS A O 1
ATOM 573 N N . VAL A 1 72 ? -4.518 3.430 7.796 1.00 88.44 72 VAL A N 1
ATOM 574 C CA . VAL A 1 72 ? -4.872 2.020 7.578 1.00 88.44 72 VAL A CA 1
ATOM 575 C C . VAL A 1 72 ? -5.106 1.735 6.092 1.00 88.44 72 VAL A C 1
ATOM 577 O O . VAL A 1 72 ? -4.717 0.674 5.615 1.00 88.44 72 VAL A O 1
ATOM 580 N N . SER A 1 73 ? -5.699 2.673 5.348 1.00 86.44 73 SER A N 1
ATOM 581 C CA . SER A 1 73 ? -6.017 2.512 3.920 1.00 86.44 73 SER A CA 1
ATOM 582 C C . SER A 1 73 ? -4.872 2.892 2.973 1.00 86.44 73 SER A C 1
ATOM 584 O O . SER A 1 73 ? -4.885 2.459 1.821 1.00 86.44 73 SER A O 1
ATOM 586 N N . LEU A 1 74 ? -3.857 3.633 3.440 1.00 90.31 74 LEU A N 1
ATOM 587 C CA . LEU A 1 74 ? -2.716 4.054 2.615 1.00 90.31 74 LEU A CA 1
ATOM 588 C C . LEU A 1 74 ? -1.995 2.903 1.894 1.00 90.31 74 LEU A C 1
ATOM 590 O O . LEU A 1 74 ? -1.742 3.064 0.702 1.00 90.31 74 LEU A O 1
ATOM 594 N N . PRO A 1 75 ? -1.666 1.758 2.533 1.00 90.12 75 PRO A N 1
ATOM 595 C CA . PRO A 1 75 ? -1.041 0.653 1.815 1.00 90.12 75 PRO A CA 1
ATOM 596 C C . PRO A 1 75 ? -1.882 0.209 0.619 1.00 90.12 75 PRO A C 1
ATOM 598 O O . PRO A 1 75 ? -1.361 0.157 -0.488 1.00 90.12 75 PRO A O 1
ATOM 601 N N . MET A 1 76 ? -3.184 -0.015 0.824 1.00 87.31 76 MET A N 1
ATOM 602 C CA . MET A 1 76 ? -4.108 -0.445 -0.229 1.00 87.31 76 MET A CA 1
ATOM 603 C C . MET A 1 76 ? -4.201 0.579 -1.367 1.00 87.31 76 MET A C 1
ATOM 605 O O . MET A 1 76 ? -4.147 0.208 -2.535 1.00 87.31 76 MET A O 1
ATOM 609 N N . LEU A 1 77 ? -4.280 1.875 -1.040 1.00 87.00 77 LEU A N 1
ATOM 610 C CA . LEU A 1 77 ? -4.229 2.945 -2.042 1.00 87.00 77 LEU A CA 1
ATOM 611 C C . LEU A 1 77 ? -2.912 2.925 -2.822 1.00 87.00 77 LEU A C 1
ATOM 613 O O . LEU A 1 77 ? -2.922 3.113 -4.032 1.00 87.00 77 LEU A O 1
ATOM 617 N N . GLY A 1 78 ? -1.790 2.671 -2.148 1.00 86.31 78 GLY A N 1
ATOM 618 C CA . GLY A 1 78 ? -0.490 2.528 -2.796 1.00 86.31 78 GLY A CA 1
ATOM 619 C C . GLY A 1 78 ? -0.449 1.367 -3.787 1.00 86.31 78 GLY A C 1
ATOM 620 O O . GLY A 1 78 ? 0.068 1.535 -4.887 1.00 86.31 78 GLY A O 1
ATOM 621 N N . GLY A 1 79 ? -1.041 0.227 -3.420 1.00 86.19 79 GLY A N 1
ATOM 622 C CA . GLY A 1 79 ? -1.192 -0.925 -4.309 1.00 86.19 79 GLY A CA 1
ATOM 623 C C . GLY A 1 79 ? -2.022 -0.598 -5.543 1.00 86.19 79 GLY A C 1
ATOM 624 O O . GLY A 1 79 ? -1.567 -0.827 -6.656 1.00 86.19 79 GLY A O 1
ATOM 625 N N . LEU A 1 80 ? -3.181 0.039 -5.355 1.00 83.25 80 LEU A N 1
ATOM 626 C CA . LEU A 1 80 ? -4.040 0.456 -6.467 1.00 83.25 80 LEU A CA 1
ATOM 627 C C . LEU A 1 80 ? -3.344 1.446 -7.405 1.00 83.25 80 LEU A C 1
ATOM 629 O O . LEU A 1 80 ? -3.460 1.329 -8.621 1.00 83.25 80 LEU A O 1
ATOM 633 N N . ILE A 1 81 ? -2.615 2.422 -6.851 1.00 85.31 81 ILE A N 1
ATOM 634 C CA . ILE A 1 81 ? -1.841 3.370 -7.660 1.00 85.31 81 ILE A CA 1
ATOM 635 C C . ILE A 1 81 ? -0.799 2.608 -8.477 1.00 85.31 81 ILE A C 1
ATOM 637 O O . ILE A 1 81 ? -0.681 2.876 -9.666 1.00 85.31 81 ILE A O 1
ATOM 641 N N . TYR A 1 82 ? -0.093 1.649 -7.870 1.00 83.69 82 TYR A N 1
ATOM 642 C CA . TYR A 1 82 ? 0.890 0.828 -8.574 1.00 83.69 82 TYR A CA 1
ATOM 643 C C . TYR A 1 82 ? 0.265 0.069 -9.751 1.00 83.69 82 TYR A C 1
ATOM 645 O O . TYR A 1 82 ? 0.758 0.207 -10.859 1.00 83.69 82 TYR A O 1
ATOM 653 N N . THR A 1 83 ? -0.861 -0.621 -9.548 1.00 81.38 83 THR A N 1
ATOM 654 C CA . THR A 1 83 ? -1.524 -1.409 -10.610 1.00 81.38 83 THR A CA 1
ATOM 655 C C . THR A 1 83 ? -2.145 -0.578 -11.732 1.00 81.38 83 THR A C 1
ATOM 657 O O . THR A 1 83 ? -2.472 -1.096 -12.789 1.00 81.38 83 THR A O 1
ATOM 660 N N . VAL A 1 84 ? -2.409 0.711 -11.490 1.00 76.06 84 VAL A N 1
ATOM 661 C CA . VAL A 1 84 ? -2.930 1.626 -12.523 1.00 76.06 84 VAL A CA 1
ATOM 662 C C . VAL A 1 84 ? -1.786 2.298 -13.284 1.00 76.06 84 VAL A C 1
ATOM 664 O O . VAL A 1 84 ? -1.993 2.836 -14.376 1.00 76.06 84 VAL A O 1
ATOM 667 N N . MET A 1 85 ? -0.575 2.304 -12.719 1.00 75.94 85 MET A N 1
ATOM 668 C CA . MET A 1 85 ? 0.593 2.780 -13.445 1.00 75.94 85 MET A CA 1
ATOM 669 C C . MET A 1 85 ? 0.922 1.812 -14.590 1.00 75.94 85 MET A C 1
ATOM 671 O O . MET A 1 85 ? 0.672 0.621 -14.466 1.00 75.94 85 MET A O 1
ATOM 675 N N . PRO A 1 86 ? 1.476 2.310 -15.710 1.00 68.94 86 PRO A N 1
ATOM 676 C CA . PRO A 1 86 ? 1.862 1.450 -16.822 1.00 68.94 86 PRO A CA 1
ATOM 677 C C . PRO A 1 86 ? 2.822 0.359 -16.341 1.00 68.94 86 PRO A C 1
ATOM 679 O O . PRO A 1 86 ? 3.839 0.708 -15.738 1.00 68.94 86 PRO A O 1
ATOM 682 N N . ASP A 1 87 ? 2.506 -0.908 -16.630 1.00 66.00 87 ASP A N 1
ATOM 683 C CA . ASP A 1 87 ? 3.284 -2.084 -16.226 1.00 66.00 87 ASP A CA 1
ATOM 684 C C . ASP A 1 87 ? 4.786 -1.840 -16.424 1.00 66.00 87 ASP A C 1
ATOM 686 O O . ASP A 1 87 ? 5.302 -1.765 -17.547 1.00 66.00 87 ASP A O 1
ATOM 690 N N . PHE A 1 88 ? 5.510 -1.677 -15.315 1.00 60.12 88 PHE A N 1
ATOM 691 C CA . PHE A 1 88 ? 6.962 -1.497 -15.348 1.00 60.12 88 PHE A CA 1
ATOM 692 C C . PHE A 1 88 ? 7.693 -2.837 -15.491 1.00 60.12 88 PHE A C 1
ATOM 694 O O . PHE A 1 88 ? 8.867 -2.862 -15.877 1.00 60.12 88 PHE A O 1
ATOM 701 N N . LEU A 1 89 ? 7.012 -3.946 -15.189 1.00 59.44 89 LEU A N 1
ATOM 702 C CA . LEU A 1 89 ? 7.494 -5.308 -15.354 1.00 59.44 89 LEU A CA 1
ATOM 703 C C . LEU A 1 89 ? 6.668 -6.059 -16.403 1.00 59.44 89 LEU A C 1
ATOM 705 O O . LEU A 1 89 ? 5.457 -5.900 -16.488 1.00 59.44 89 LEU A O 1
ATOM 709 N N . PRO A 1 90 ? 7.302 -6.935 -17.194 1.00 58.53 90 PRO A N 1
ATOM 710 C CA . PRO A 1 90 ? 6.568 -7.826 -18.073 1.00 58.53 90 PRO A CA 1
ATOM 711 C C . PRO A 1 90 ? 5.896 -8.952 -17.270 1.00 58.53 90 PRO A C 1
ATOM 713 O O . PRO A 1 90 ? 6.558 -9.908 -16.858 1.00 58.53 90 PRO A O 1
ATOM 716 N N . GLY A 1 91 ? 4.571 -8.870 -17.139 1.00 66.88 91 GLY A N 1
ATOM 717 C CA . GLY A 1 91 ? 3.688 -9.981 -16.773 1.00 66.88 91 GLY A CA 1
ATOM 718 C C . GLY A 1 91 ? 2.943 -9.795 -15.445 1.00 66.88 91 GLY A C 1
ATOM 719 O O . GLY A 1 91 ? 3.483 -9.190 -14.537 1.00 66.88 91 GLY A O 1
ATOM 720 N N . PRO A 1 92 ? 1.764 -10.425 -15.275 1.00 71.31 92 PRO A N 1
ATOM 721 C CA . PRO A 1 92 ? 0.762 -10.113 -14.235 1.00 71.31 92 PRO A CA 1
ATOM 722 C C . PRO A 1 92 ? 1.159 -10.469 -12.787 1.00 71.31 92 PRO A C 1
ATOM 724 O O . PRO A 1 92 ? 0.349 -10.388 -11.864 1.00 71.31 92 PRO A O 1
ATOM 727 N N . ILE A 1 93 ? 2.381 -10.962 -12.577 1.00 77.56 93 ILE A N 1
ATOM 728 C CA . ILE A 1 93 ? 2.835 -11.463 -11.276 1.00 77.56 93 ILE A CA 1
ATOM 729 C C . ILE A 1 93 ? 3.196 -10.303 -10.343 1.00 77.56 93 ILE A C 1
ATOM 731 O O . ILE A 1 93 ? 2.991 -10.408 -9.135 1.00 77.56 93 ILE A O 1
ATOM 735 N N . ASP A 1 94 ? 3.743 -9.212 -10.872 1.00 79.69 94 ASP A N 1
ATOM 736 C CA . ASP A 1 94 ? 4.166 -8.063 -10.074 1.00 79.69 94 ASP A CA 1
ATOM 737 C C . ASP A 1 94 ? 2.979 -7.350 -9.422 1.00 79.69 94 ASP A C 1
ATOM 739 O O . ASP A 1 94 ? 2.983 -7.160 -8.203 1.00 79.69 94 ASP A O 1
ATOM 743 N N . ASP A 1 95 ? 1.928 -7.080 -10.190 1.00 79.81 95 ASP A N 1
ATOM 744 C CA . ASP A 1 95 ? 0.682 -6.491 -9.710 1.00 79.81 95 ASP A CA 1
ATOM 745 C C . ASP A 1 95 ? 0.056 -7.336 -8.606 1.00 79.81 95 ASP A C 1
ATOM 747 O O . ASP A 1 95 ? -0.311 -6.826 -7.544 1.00 79.81 95 ASP A O 1
ATOM 751 N N . ALA A 1 96 ? -0.003 -8.655 -8.810 1.00 80.44 96 ALA A N 1
ATOM 752 C CA . ALA A 1 96 ? -0.547 -9.578 -7.825 1.00 80.44 96 ALA A CA 1
ATOM 753 C C . ALA A 1 96 ? 0.264 -9.562 -6.519 1.00 80.44 96 ALA A C 1
ATOM 755 O O . ALA A 1 96 ? -0.318 -9.585 -5.429 1.00 80.44 96 ALA A O 1
ATOM 756 N N . ILE A 1 97 ? 1.598 -9.482 -6.602 1.00 83.25 97 ILE A N 1
ATOM 757 C CA . ILE A 1 97 ? 2.480 -9.395 -5.431 1.00 83.25 97 ILE A CA 1
ATOM 758 C C . ILE A 1 97 ? 2.276 -8.065 -4.704 1.00 83.25 97 ILE A C 1
ATOM 760 O O . ILE A 1 97 ? 2.137 -8.062 -3.476 1.00 83.25 97 ILE A O 1
ATOM 764 N N . VAL A 1 98 ? 2.244 -6.944 -5.425 1.00 86.06 98 VAL A N 1
ATOM 765 C CA . VAL A 1 98 ? 2.097 -5.611 -4.827 1.00 86.06 98 VAL A CA 1
ATOM 766 C C . VAL A 1 98 ? 0.717 -5.450 -4.196 1.00 86.06 98 VAL A C 1
ATOM 768 O O . VAL A 1 98 ? 0.624 -5.040 -3.034 1.00 86.06 98 VAL A O 1
ATOM 771 N N . MET A 1 99 ? -0.350 -5.849 -4.888 1.00 84.19 99 MET A N 1
ATOM 772 C CA . MET A 1 99 ? -1.715 -5.819 -4.354 1.00 84.19 99 MET A CA 1
ATOM 773 C C . MET A 1 99 ? -1.870 -6.710 -3.129 1.00 84.19 99 MET A C 1
ATOM 775 O O . MET A 1 99 ? -2.402 -6.277 -2.109 1.00 84.19 99 MET A O 1
ATOM 779 N N . SER A 1 100 ? -1.341 -7.930 -3.172 1.00 81.62 100 SER A N 1
ATOM 780 C CA . SER A 1 100 ? -1.393 -8.832 -2.018 1.00 81.62 100 SER A CA 1
ATOM 781 C C . SER A 1 100 ? -0.623 -8.271 -0.826 1.00 81.62 100 SER A C 1
ATOM 783 O O . SER A 1 100 ? -1.130 -8.261 0.294 1.00 81.62 100 SER A O 1
ATOM 785 N N . SER A 1 101 ? 0.583 -7.747 -1.055 1.00 85.94 101 SER A N 1
ATOM 786 C CA . SER A 1 101 ? 1.433 -7.194 0.006 1.00 85.94 101 SER A CA 1
ATOM 787 C C . SER A 1 101 ? 0.798 -5.969 0.664 1.00 85.94 101 SER A C 1
ATOM 789 O O . SER A 1 101 ? 0.792 -5.838 1.890 1.00 85.94 101 SER A O 1
ATOM 791 N N . THR A 1 102 ? 0.229 -5.077 -0.143 1.00 88.81 102 THR A N 1
ATOM 792 C CA . THR A 1 102 ? -0.445 -3.863 0.327 1.00 88.81 102 THR A CA 1
ATOM 793 C C . THR A 1 102 ? -1.758 -4.169 1.042 1.00 88.81 102 THR A C 1
ATOM 795 O O . THR A 1 102 ? -2.016 -3.585 2.098 1.00 88.81 102 THR A O 1
ATOM 798 N N . ALA A 1 103 ? -2.543 -5.129 0.547 1.00 84.56 103 ALA A N 1
ATOM 799 C CA . ALA A 1 103 ? -3.758 -5.604 1.200 1.00 84.56 103 ALA A CA 1
ATOM 800 C C . ALA A 1 103 ? -3.456 -6.257 2.556 1.00 84.56 103 ALA A C 1
ATOM 802 O O . ALA A 1 103 ? -4.077 -5.902 3.557 1.00 84.56 103 ALA A O 1
ATOM 803 N N . ILE A 1 104 ? -2.460 -7.151 2.621 1.00 86.94 104 ILE A N 1
ATOM 804 C CA . ILE A 1 104 ? -2.026 -7.796 3.872 1.00 86.94 104 ILE A CA 1
ATOM 805 C C . ILE A 1 104 ? -1.576 -6.745 4.888 1.00 86.94 104 ILE A C 1
ATOM 807 O O . ILE A 1 104 ? -1.973 -6.805 6.052 1.00 86.94 104 ILE A O 1
ATOM 811 N N . LEU A 1 105 ? -0.777 -5.762 4.461 1.00 88.81 105 LEU A N 1
ATOM 812 C CA . LEU A 1 105 ? -0.314 -4.695 5.344 1.00 88.81 105 LEU A CA 1
ATOM 813 C C . LEU A 1 105 ? -1.479 -3.826 5.839 1.00 88.81 105 LEU A C 1
ATOM 815 O O . LEU A 1 105 ? -1.601 -3.608 7.042 1.00 88.81 105 LEU A O 1
ATOM 819 N N . SER A 1 106 ? -2.361 -3.369 4.945 1.00 87.50 106 SER A N 1
ATOM 820 C CA . SER A 1 106 ? -3.556 -2.588 5.302 1.00 87.50 106 SER A CA 1
ATOM 821 C C . SER A 1 106 ? -4.429 -3.338 6.309 1.00 87.50 106 SER A C 1
ATOM 823 O O . SER A 1 106 ? -4.835 -2.791 7.336 1.00 87.50 106 SER A O 1
ATOM 825 N N . PHE A 1 107 ? -4.632 -4.630 6.069 1.00 85.06 107 PHE A N 1
ATOM 826 C CA . PHE A 1 107 ? -5.393 -5.500 6.944 1.00 85.06 107 PHE A CA 1
ATOM 827 C C . PHE A 1 107 ? -4.729 -5.696 8.315 1.00 85.06 107 PHE A C 1
ATOM 829 O O . PHE A 1 107 ? -5.397 -5.602 9.344 1.00 85.06 107 PHE A O 1
ATOM 836 N N . ALA A 1 108 ? -3.411 -5.903 8.367 1.00 87.00 108 ALA A N 1
ATOM 837 C CA . ALA A 1 108 ? -2.676 -6.005 9.627 1.00 87.00 108 ALA A CA 1
ATOM 838 C C . ALA A 1 108 ? -2.818 -4.726 10.474 1.00 87.00 108 ALA A C 1
ATOM 840 O O . ALA A 1 108 ? -3.016 -4.793 11.691 1.00 87.00 108 ALA A O 1
ATOM 841 N N . LEU A 1 109 ? -2.781 -3.555 9.831 1.00 89.44 109 LEU A N 1
ATOM 842 C CA . LEU A 1 109 ? -3.006 -2.268 10.493 1.00 89.44 109 LEU A CA 1
ATOM 843 C C . LEU A 1 109 ? -4.459 -2.100 10.952 1.00 89.44 109 LEU A C 1
ATOM 845 O O . LEU A 1 109 ? -4.699 -1.538 12.022 1.00 89.44 109 LEU A O 1
ATOM 849 N N . TRP A 1 110 ? -5.418 -2.613 10.181 1.00 87.69 110 TRP A N 1
ATOM 850 C CA . TRP A 1 110 ? -6.830 -2.617 10.551 1.00 87.69 110 TRP A CA 1
ATOM 851 C C . TRP A 1 110 ? -7.098 -3.461 11.801 1.00 87.69 110 TRP A C 1
ATOM 853 O O . TRP A 1 110 ? -7.684 -2.956 12.758 1.00 87.69 110 TRP A O 1
ATOM 863 N N . VAL A 1 111 ? -6.592 -4.699 11.847 1.00 86.31 111 VAL A N 1
ATOM 864 C CA . VAL A 1 111 ? -6.712 -5.583 13.022 1.00 86.31 111 VAL A CA 1
ATOM 865 C C . VAL A 1 111 ? -6.084 -4.943 14.255 1.00 86.31 111 VAL A C 1
ATOM 867 O O . VAL A 1 111 ? -6.640 -5.027 15.347 1.00 86.31 111 VAL A O 1
ATOM 870 N N . ARG A 1 112 ? -4.946 -4.254 14.094 1.00 88.19 112 ARG A N 1
ATOM 871 C CA . ARG A 1 112 ? -4.339 -3.519 15.206 1.00 88.19 112 ARG A CA 1
ATOM 872 C C . ARG A 1 112 ? -5.229 -2.386 15.710 1.00 88.19 112 ARG A C 1
ATOM 874 O O . ARG A 1 112 ? -5.280 -2.150 16.912 1.00 88.19 112 ARG A O 1
ATOM 881 N N . LYS A 1 113 ? -5.903 -1.678 14.803 1.00 87.06 113 LYS A N 1
ATOM 882 C CA . LYS A 1 113 ? -6.796 -0.572 15.153 1.00 87.06 113 LYS A CA 1
ATOM 883 C C . LYS A 1 113 ? -8.075 -1.045 15.854 1.00 87.06 113 LYS A C 1
ATOM 885 O O . LYS A 1 113 ? -8.592 -0.324 16.700 1.00 87.06 113 LYS A O 1
ATOM 890 N N . GLN A 1 114 ? -8.589 -2.225 15.508 1.00 87.81 114 GLN A N 1
ATOM 891 C CA . GLN A 1 114 ? -9.806 -2.795 16.094 1.00 87.81 114 GLN A CA 1
ATOM 892 C C . GLN A 1 114 ? -9.541 -4.197 16.671 1.00 87.81 114 GLN A C 1
ATOM 894 O O . GLN A 1 114 ? -9.917 -5.197 16.051 1.00 87.81 114 GLN A O 1
ATOM 899 N N . PRO A 1 115 ? -8.928 -4.298 17.866 1.00 81.50 115 PRO A N 1
ATOM 900 C CA . PRO A 1 115 ? -8.572 -5.586 18.467 1.00 81.50 115 PRO A CA 1
ATOM 901 C C . PRO A 1 115 ? -9.786 -6.453 18.839 1.00 81.50 115 PRO A C 1
ATOM 903 O O . PRO A 1 115 ? -9.642 -7.666 18.980 1.00 81.50 115 PRO A O 1
ATOM 906 N N . GLU A 1 116 ? -10.976 -5.857 18.963 1.00 82.38 116 GLU A N 1
ATOM 907 C CA . GLU A 1 116 ? -12.237 -6.563 19.245 1.00 82.38 116 GLU A CA 1
ATOM 908 C C . GLU A 1 116 ? -12.825 -7.282 18.022 1.00 82.38 116 GLU A C 1
ATOM 910 O O . GLU A 1 116 ? -13.786 -8.045 18.135 1.00 82.38 116 GLU A O 1
ATOM 915 N N . THR A 1 117 ? -12.244 -7.074 16.838 1.00 77.81 117 THR A N 1
ATOM 916 C CA . THR A 1 117 ? -12.711 -7.721 15.614 1.00 77.81 117 THR A CA 1
ATOM 917 C C . THR A 1 117 ? -12.494 -9.238 15.693 1.00 77.81 117 THR A C 1
ATOM 919 O O . THR A 1 117 ? -11.388 -9.689 16.014 1.00 77.81 117 THR A O 1
ATOM 922 N N . PRO A 1 118 ? -13.498 -10.065 15.344 1.00 77.31 118 PRO A N 1
ATOM 923 C CA . PRO A 1 118 ? -13.343 -11.512 15.340 1.00 77.31 118 PRO A CA 1
ATOM 924 C C . PRO A 1 118 ? -12.208 -11.958 14.407 1.00 77.31 118 PRO A C 1
ATOM 926 O O . PRO A 1 118 ? -12.275 -11.784 13.190 1.00 77.31 118 PRO A O 1
ATOM 929 N N . LYS A 1 119 ? -11.179 -12.607 14.966 1.00 78.19 119 LYS A N 1
ATOM 930 C CA . LYS A 1 119 ? -9.985 -13.064 14.224 1.00 78.19 119 LYS A CA 1
ATOM 931 C C . LYS A 1 119 ? -10.295 -14.059 13.097 1.00 78.19 119 LYS A C 1
ATOM 933 O O . LYS A 1 119 ? -9.453 -14.290 12.239 1.00 78.19 119 LYS A O 1
ATOM 938 N N . TRP A 1 120 ? -11.489 -14.652 13.067 1.00 78.06 120 TRP A N 1
ATOM 939 C CA . TRP A 1 120 ? -11.885 -15.562 11.991 1.00 78.06 120 TRP A CA 1
ATOM 940 C C . TRP A 1 120 ? -12.141 -14.838 10.659 1.00 78.06 120 TRP A C 1
ATOM 942 O O . TRP A 1 120 ? -11.979 -15.466 9.619 1.00 78.06 120 TRP A O 1
ATOM 952 N N . ILE A 1 121 ? -12.445 -13.528 10.667 1.00 75.06 121 ILE A N 1
ATOM 953 C CA . ILE A 1 121 ? -12.600 -12.704 9.448 1.00 75.06 121 ILE A CA 1
ATOM 954 C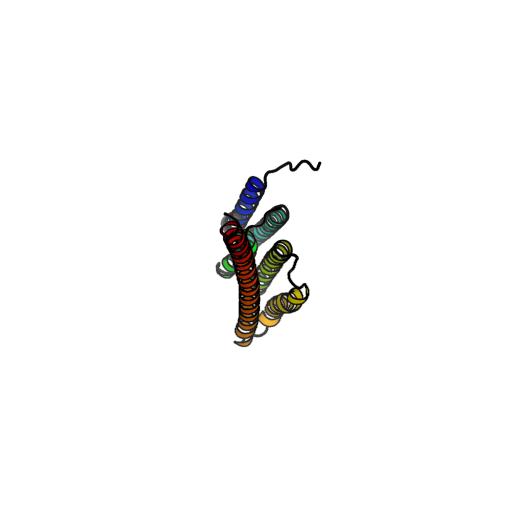 C . ILE A 1 121 ? -11.299 -12.650 8.627 1.00 75.06 121 ILE A C 1
ATOM 956 O O . ILE A 1 121 ? -11.340 -12.446 7.414 1.00 75.06 121 ILE A O 1
ATOM 960 N N . ILE A 1 122 ? -10.151 -12.913 9.262 1.00 69.25 122 ILE A N 1
ATOM 961 C CA . ILE A 1 122 ? -8.845 -13.004 8.600 1.00 69.25 122 ILE A CA 1
ATOM 962 C C . ILE A 1 122 ? -8.863 -14.090 7.517 1.00 69.25 122 ILE A C 1
ATOM 964 O O . ILE A 1 122 ? -8.382 -13.850 6.417 1.00 69.25 122 ILE A O 1
ATOM 968 N N . PHE A 1 123 ? -9.438 -15.265 7.793 1.00 72.62 123 PHE A N 1
ATOM 969 C CA . PHE A 1 123 ? -9.392 -16.404 6.872 1.00 72.62 123 PHE A CA 1
ATOM 970 C C . PHE A 1 123 ? -10.016 -16.114 5.499 1.00 72.62 123 PHE A C 1
ATOM 972 O O . PHE A 1 123 ? -9.307 -16.292 4.510 1.00 72.62 123 PHE A O 1
ATOM 979 N N . PRO A 1 124 ? -11.278 -15.657 5.377 1.00 69.69 124 PRO A N 1
ATOM 980 C CA . PRO A 1 124 ? -11.871 -15.387 4.070 1.00 69.69 124 PRO A CA 1
ATOM 981 C C . PRO A 1 124 ? -11.178 -14.238 3.329 1.00 69.69 124 PRO A C 1
ATOM 983 O O . PRO A 1 124 ? -11.007 -14.339 2.121 1.00 69.69 124 PRO A O 1
ATOM 986 N N . LEU A 1 125 ? -10.708 -13.194 4.022 1.00 68.06 125 LEU A N 1
ATOM 987 C CA . LEU A 1 125 ? -9.973 -12.082 3.399 1.00 68.06 125 LEU A CA 1
ATOM 988 C C . LEU A 1 125 ? -8.601 -12.507 2.866 1.00 68.06 125 LEU A C 1
ATOM 990 O O . LEU A 1 125 ? -8.241 -12.181 1.737 1.00 68.06 125 LEU A O 1
ATOM 994 N N . LEU A 1 126 ? -7.852 -13.275 3.655 1.00 67.56 126 LEU A N 1
ATOM 995 C CA . LEU A 1 126 ? -6.551 -13.806 3.251 1.00 67.56 126 LEU A CA 1
ATOM 996 C C . LEU A 1 126 ? -6.727 -14.841 2.131 1.00 67.56 126 LEU A C 1
ATOM 998 O O . LEU A 1 126 ? -5.953 -14.852 1.181 1.00 67.56 126 LEU A O 1
ATOM 1002 N N . THR A 1 127 ? -7.797 -15.641 2.188 1.00 69.50 127 THR A N 1
ATOM 1003 C CA . THR A 1 127 ? -8.180 -16.564 1.109 1.00 69.50 127 THR A CA 1
ATOM 1004 C C . THR A 1 127 ? -8.549 -15.807 -0.164 1.00 69.50 127 THR A C 1
ATOM 1006 O O . THR A 1 127 ? -8.145 -16.239 -1.232 1.00 69.50 127 THR A O 1
ATOM 1009 N N . ALA A 1 128 ? -9.241 -14.667 -0.077 1.00 68.00 128 ALA A N 1
ATOM 1010 C CA . ALA A 1 128 ? -9.549 -13.816 -1.228 1.00 68.00 128 ALA A CA 1
ATOM 1011 C C . ALA A 1 128 ? -8.283 -13.261 -1.891 1.00 68.00 128 ALA A C 1
ATOM 1013 O O . ALA A 1 128 ? -8.140 -13.351 -3.104 1.00 68.00 128 ALA A O 1
ATOM 1014 N N . GLY A 1 129 ? -7.345 -12.737 -1.094 1.00 65.38 129 GLY A N 1
ATOM 1015 C CA . GLY A 1 129 ? -6.070 -12.218 -1.603 1.00 65.38 129 GLY A CA 1
ATOM 1016 C C . GLY A 1 129 ? -5.158 -13.314 -2.168 1.00 65.38 129 GLY A C 1
ATOM 1017 O O . GLY A 1 129 ? -4.542 -13.153 -3.220 1.00 65.38 129 GLY A O 1
ATOM 1018 N N . LEU A 1 130 ? -5.110 -14.482 -1.522 1.00 67.25 130 LEU A N 1
ATOM 1019 C CA . LEU A 1 130 ? -4.442 -15.663 -2.081 1.00 67.25 130 LEU A CA 1
ATOM 1020 C C . LEU A 1 130 ? -5.133 -16.141 -3.361 1.00 67.25 130 LEU A C 1
ATOM 1022 O O . LEU A 1 130 ? -4.464 -16.559 -4.302 1.00 67.25 130 LEU A O 1
ATOM 1026 N N . TYR A 1 131 ? -6.460 -16.055 -3.419 1.00 66.06 131 TYR A N 1
ATOM 1027 C CA . TYR A 1 131 ? -7.220 -16.391 -4.611 1.00 66.06 131 TYR A CA 1
ATOM 1028 C C . TYR A 1 131 ? -6.953 -15.406 -5.743 1.00 66.06 131 TYR A C 1
ATOM 1030 O O . TYR A 1 131 ? -6.899 -15.852 -6.871 1.00 66.06 131 TYR A O 1
ATOM 1038 N N . THR A 1 132 ? -6.694 -14.118 -5.510 1.00 63.31 132 THR A N 1
ATOM 1039 C CA . THR A 1 132 ? -6.256 -13.224 -6.600 1.00 63.31 132 THR A CA 1
ATOM 1040 C C . THR A 1 132 ? -4.850 -13.575 -7.101 1.00 63.31 132 THR A C 1
ATOM 1042 O O . THR A 1 132 ? -4.602 -13.524 -8.301 1.00 63.31 132 THR A O 1
ATOM 1045 N N . LEU A 1 133 ? -3.952 -14.036 -6.219 1.00 62.81 133 LEU A N 1
ATOM 1046 C CA . LEU A 1 133 ? -2.621 -14.539 -6.602 1.00 62.81 133 LEU A CA 1
ATOM 1047 C C . LEU A 1 133 ? -2.679 -15.820 -7.452 1.00 62.81 133 LEU A C 1
ATOM 1049 O O . LEU A 1 133 ? -1.880 -15.986 -8.368 1.00 62.81 133 LEU A O 1
ATOM 1053 N N . VAL A 1 134 ? -3.603 -16.734 -7.144 1.00 63.72 134 VAL A N 1
ATOM 1054 C CA . VAL A 1 134 ? -3.760 -18.019 -7.857 1.00 63.72 134 VAL A CA 1
ATOM 1055 C C . VAL A 1 134 ? -4.725 -17.901 -9.045 1.00 63.72 134 VAL A C 1
ATOM 1057 O O . VAL A 1 134 ? -4.550 -18.548 -10.073 1.00 63.72 134 VAL A O 1
ATOM 1060 N N . GLY A 1 135 ? -5.751 -17.072 -8.900 1.00 52.16 135 GLY A N 1
ATOM 1061 C CA . GLY A 1 135 ? -6.868 -16.855 -9.814 1.00 52.16 135 GLY A CA 1
ATOM 1062 C C . GLY A 1 135 ? -6.576 -15.843 -10.913 1.00 52.16 135 GLY A C 1
ATOM 1063 O O . GLY A 1 135 ? -7.196 -15.943 -11.960 1.00 52.16 135 GLY A O 1
ATOM 1064 N N . GLY A 1 136 ? -5.554 -14.988 -10.772 1.00 53.53 136 GLY A N 1
ATOM 1065 C CA . GLY A 1 136 ? -4.988 -14.239 -11.905 1.00 53.53 136 GLY A CA 1
ATOM 1066 C C . GLY A 1 136 ? -4.445 -15.144 -13.027 1.00 53.53 136 GLY A C 1
ATOM 1067 O O . GLY A 1 136 ? -4.187 -14.679 -14.134 1.00 53.53 136 GLY A O 1
ATOM 1068 N N . LEU A 1 137 ? -4.311 -16.454 -12.770 1.00 50.28 137 LEU A N 1
ATOM 1069 C CA . LEU A 1 137 ? -4.008 -17.482 -13.771 1.00 50.28 137 LEU A CA 1
ATOM 1070 C C . LEU A 1 137 ? -5.255 -18.026 -14.503 1.00 50.28 137 LEU A C 1
ATOM 1072 O O . LEU A 1 137 ? -5.114 -18.743 -15.493 1.00 50.28 137 LEU A O 1
ATOM 1076 N N . ILE A 1 138 ? -6.463 -17.727 -14.014 1.00 49.50 138 ILE A N 1
ATOM 1077 C CA . ILE A 1 138 ? -7.748 -18.167 -14.568 1.00 49.50 138 ILE A CA 1
ATOM 1078 C C . ILE A 1 138 ? -8.459 -16.936 -15.150 1.00 49.50 138 ILE A C 1
ATOM 1080 O O . ILE A 1 138 ? -9.152 -16.229 -14.423 1.00 49.50 138 ILE A O 1
ATOM 1084 N N . PRO A 1 139 ? -8.326 -16.657 -16.456 1.00 48.53 139 PRO A N 1
ATOM 1085 C CA . PRO A 1 139 ? -9.048 -15.549 -17.071 1.00 48.53 139 PRO A CA 1
ATOM 1086 C C . PRO A 1 139 ? -10.567 -15.801 -17.032 1.00 48.53 139 PRO A C 1
ATOM 1088 O O . PRO A 1 139 ? -11.049 -16.778 -17.610 1.00 48.53 139 PRO A O 1
ATOM 1091 N N . GLY A 1 140 ? -11.336 -14.920 -16.377 1.00 58.84 140 GLY A N 1
ATOM 1092 C CA . GLY A 1 140 ? -12.803 -14.927 -16.447 1.00 58.84 140 GLY A CA 1
ATOM 1093 C C . GLY A 1 140 ? -13.526 -14.104 -15.363 1.00 58.84 140 GLY A C 1
ATOM 1094 O O . GLY A 1 140 ? -12.953 -13.847 -14.315 1.00 58.84 140 GLY A O 1
ATOM 1095 N N . PRO A 1 141 ? -14.822 -13.775 -15.560 1.00 56.62 141 PRO A N 1
ATOM 1096 C CA . PRO A 1 141 ? -15.629 -12.838 -14.743 1.00 56.62 141 PRO A CA 1
ATOM 1097 C C . PRO A 1 141 ? -15.945 -13.302 -13.304 1.00 56.62 141 PRO A C 1
ATOM 1099 O O . PRO A 1 141 ? -16.785 -12.727 -12.612 1.00 56.62 141 PRO A O 1
ATOM 1102 N N . VAL A 1 142 ? -15.337 -14.400 -12.861 1.00 53.91 142 VAL A N 1
ATOM 1103 C CA . VAL A 1 142 ? -15.612 -15.030 -11.565 1.00 53.91 142 VAL A CA 1
ATOM 1104 C C . VAL A 1 142 ? -14.755 -14.409 -10.456 1.00 53.91 142 VAL A C 1
ATOM 1106 O O . VAL A 1 142 ? -15.179 -14.406 -9.300 1.00 53.91 142 VAL A O 1
ATOM 1109 N N . ASP A 1 143 ? -13.585 -13.851 -10.781 1.00 48.72 143 ASP A N 1
ATOM 1110 C CA . ASP A 1 143 ? -12.692 -13.216 -9.806 1.00 48.72 143 ASP A CA 1
ATOM 1111 C C . ASP A 1 143 ? -13.257 -11.884 -9.276 1.00 48.72 143 ASP A C 1
ATOM 1113 O O . ASP A 1 143 ? -13.303 -11.672 -8.062 1.00 48.72 143 ASP A O 1
ATOM 1117 N N . GLU A 1 144 ? -13.819 -11.053 -10.154 1.00 55.91 144 GLU A N 1
ATOM 1118 C CA . GLU A 1 144 ? -14.482 -9.790 -9.824 1.00 55.91 144 GLU A CA 1
ATOM 1119 C C . GLU A 1 144 ? -15.708 -10.012 -8.929 1.00 55.91 144 GLU A C 1
ATOM 1121 O O . GLU A 1 144 ? -15.924 -9.277 -7.960 1.00 55.91 144 GLU A O 1
ATOM 1126 N N . LEU A 1 145 ? -16.494 -11.064 -9.192 1.00 61.66 145 LEU A N 1
ATOM 1127 C CA . LEU A 1 145 ? -17.665 -11.426 -8.386 1.00 61.66 145 LEU A CA 1
ATOM 1128 C C . LEU A 1 145 ? -17.280 -11.850 -6.968 1.00 61.66 145 LEU A C 1
ATOM 1130 O O . LEU A 1 145 ? -17.962 -11.483 -6.011 1.00 61.66 145 LEU A O 1
ATOM 1134 N N . LEU A 1 146 ? -16.189 -12.602 -6.820 1.00 58.75 146 LEU A N 1
ATOM 1135 C CA . LEU A 1 146 ? -15.741 -13.108 -5.526 1.00 58.75 146 LEU A CA 1
ATOM 1136 C C . LEU A 1 146 ? -15.155 -11.979 -4.667 1.00 58.75 146 LEU A C 1
ATOM 1138 O O . LEU A 1 146 ? -15.508 -11.850 -3.493 1.00 58.75 146 LEU A O 1
ATOM 1142 N N . VAL A 1 147 ? -14.352 -11.094 -5.265 1.00 60.28 147 VAL A N 1
ATOM 1143 C CA . VAL A 1 147 ? -13.843 -9.885 -4.598 1.00 60.28 147 VAL A CA 1
ATOM 1144 C C . VAL A 1 147 ? -14.996 -8.957 -4.200 1.00 60.28 147 VAL A C 1
ATOM 1146 O O . VAL A 1 147 ? -15.043 -8.484 -3.063 1.00 60.28 147 VAL A O 1
ATOM 1149 N N . THR A 1 148 ? -15.982 -8.762 -5.080 1.00 68.12 148 THR A N 1
ATOM 1150 C CA . THR A 1 148 ? -17.164 -7.932 -4.796 1.00 68.12 148 THR A CA 1
ATOM 1151 C C . THR A 1 148 ? -18.039 -8.534 -3.696 1.00 68.12 148 THR A C 1
ATOM 1153 O O . THR A 1 148 ? -18.518 -7.808 -2.821 1.00 68.12 148 THR A O 1
ATOM 1156 N N . ALA A 1 149 ? -18.227 -9.855 -3.678 1.00 69.31 149 ALA A N 1
ATOM 1157 C CA . ALA A 1 149 ? -18.981 -10.555 -2.637 1.00 69.31 149 ALA A CA 1
ATOM 1158 C C . ALA A 1 149 ? -18.316 -10.425 -1.258 1.00 69.31 149 ALA A C 1
ATOM 1160 O O . ALA A 1 149 ? -18.989 -10.217 -0.248 1.00 69.31 149 ALA A O 1
ATOM 1161 N N . ILE A 1 150 ? -16.986 -10.489 -1.207 1.00 67.19 150 ILE A N 1
ATOM 1162 C CA . ILE A 1 150 ? -16.239 -10.340 0.045 1.00 67.19 150 ILE A CA 1
ATOM 1163 C C . ILE A 1 150 ? -16.246 -8.880 0.505 1.00 67.19 150 ILE A C 1
ATOM 1165 O O . ILE A 1 150 ? -16.530 -8.616 1.673 1.00 67.19 150 ILE A O 1
ATOM 1169 N N . ALA A 1 151 ? -16.036 -7.923 -0.402 1.00 67.06 151 ALA A N 1
ATOM 1170 C CA . ALA A 1 151 ? -16.102 -6.497 -0.085 1.00 67.06 151 ALA A CA 1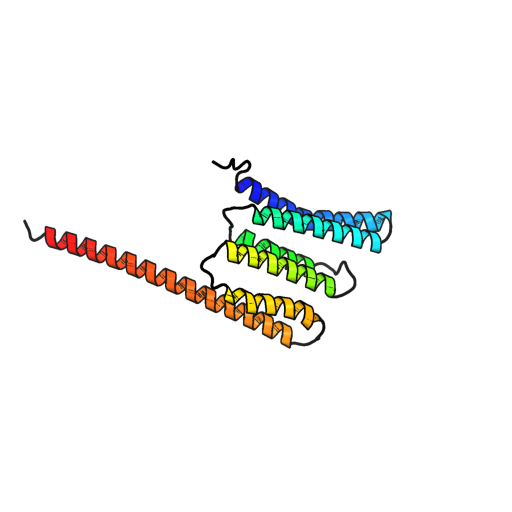
ATOM 1171 C C . ALA A 1 151 ? -17.496 -6.076 0.422 1.00 67.06 151 ALA A C 1
ATOM 1173 O O . ALA A 1 151 ? -17.607 -5.354 1.415 1.00 67.06 151 ALA A O 1
ATOM 1174 N N . SER A 1 152 ? -18.565 -6.570 -0.210 1.00 68.25 152 SER A N 1
ATOM 1175 C CA . SER A 1 152 ? -19.946 -6.322 0.227 1.00 68.25 152 SER A CA 1
ATOM 1176 C C . SER A 1 152 ? -20.272 -7.016 1.552 1.00 68.25 152 SER A C 1
ATOM 1178 O O . SER A 1 152 ? -20.882 -6.400 2.424 1.00 68.25 152 SER A O 1
ATOM 1180 N N . GLY A 1 153 ? -19.804 -8.248 1.768 1.00 70.19 153 GLY A N 1
ATOM 1181 C CA . GLY A 1 153 ? -19.952 -8.939 3.051 1.00 70.19 153 GLY A CA 1
ATOM 1182 C C . GLY A 1 153 ? -19.296 -8.181 4.211 1.00 70.19 153 GLY A C 1
ATOM 1183 O O . GLY A 1 153 ? -19.906 -8.009 5.269 1.00 70.19 153 GLY A O 1
ATOM 1184 N N . VAL A 1 154 ? -18.084 -7.659 3.997 1.00 72.06 154 VAL A N 1
ATOM 1185 C CA . VAL A 1 154 ? -17.359 -6.859 4.996 1.00 72.06 154 VAL A CA 1
ATOM 1186 C C . VAL A 1 154 ? -18.047 -5.512 5.241 1.00 72.06 154 VAL A C 1
ATOM 1188 O O . VAL A 1 154 ? -18.174 -5.104 6.397 1.00 72.06 154 VAL A O 1
ATOM 1191 N N . SER A 1 155 ? -18.555 -4.837 4.201 1.00 70.38 155 SER A N 1
ATOM 1192 C CA . SER A 1 155 ? -19.247 -3.549 4.372 1.00 70.38 155 SER A CA 1
ATOM 1193 C C . SER A 1 155 ? -20.572 -3.693 5.130 1.00 70.38 155 SER A C 1
ATOM 1195 O O . SER A 1 155 ? -20.868 -2.878 6.010 1.00 70.38 155 SER A O 1
ATOM 1197 N N . ILE A 1 156 ? -21.333 -4.762 4.866 1.00 70.81 156 ILE A N 1
ATOM 1198 C CA . ILE A 1 156 ? -22.583 -5.079 5.573 1.00 70.81 156 ILE A CA 1
ATOM 1199 C C . ILE A 1 156 ? -22.301 -5.421 7.039 1.00 70.81 156 ILE A C 1
ATOM 1201 O O . ILE A 1 156 ? -23.029 -4.987 7.935 1.00 70.81 156 ILE A O 1
ATOM 1205 N N . TYR A 1 157 ? -21.238 -6.180 7.310 1.00 68.56 157 TYR A N 1
ATOM 1206 C CA . TYR A 1 157 ? -20.857 -6.509 8.681 1.00 68.56 157 TYR A CA 1
ATOM 1207 C C . TYR A 1 157 ? -20.434 -5.257 9.465 1.00 68.56 157 TYR A C 1
ATOM 1209 O O . TYR A 1 157 ? -20.920 -5.029 10.574 1.00 68.56 157 TYR A O 1
ATOM 1217 N N . GLY A 1 158 ? -19.602 -4.399 8.864 1.00 68.88 158 GLY A N 1
ATOM 1218 C CA . GLY A 1 158 ? -19.165 -3.143 9.477 1.00 68.88 158 GLY A CA 1
ATOM 1219 C C . GLY A 1 158 ? -20.319 -2.174 9.762 1.00 68.88 158 GLY A C 1
ATOM 1220 O O . GLY A 1 158 ? -20.393 -1.605 10.851 1.00 68.88 158 GLY A O 1
ATOM 1221 N N . THR A 1 159 ? -21.270 -2.031 8.831 1.00 67.00 159 THR A N 1
ATOM 1222 C CA . THR A 1 159 ? -22.457 -1.177 9.038 1.00 67.00 159 THR A CA 1
ATOM 1223 C C . THR A 1 159 ? -23.391 -1.715 10.118 1.00 67.00 159 THR A C 1
ATOM 1225 O O . THR A 1 159 ? -23.942 -0.926 10.887 1.00 67.00 159 THR A O 1
ATOM 1228 N N . ARG A 1 160 ? -23.546 -3.041 10.241 1.00 66.31 160 ARG A N 1
ATOM 1229 C CA . ARG A 1 160 ? -24.327 -3.634 11.338 1.00 66.31 160 ARG A CA 1
ATOM 1230 C C . ARG A 1 160 ? -23.706 -3.365 12.701 1.00 66.31 160 ARG A C 1
ATOM 1232 O O . ARG A 1 160 ? -24.441 -3.048 13.630 1.00 66.31 160 ARG A O 1
ATOM 1239 N N . GLN A 1 161 ? -22.384 -3.463 12.825 1.00 66.94 161 GLN A N 1
ATOM 1240 C CA . GLN A 1 161 ? -21.736 -3.245 14.116 1.00 66.94 161 GLN A CA 1
ATOM 1241 C C . GLN A 1 161 ? -21.814 -1.778 14.561 1.00 66.94 161 GLN A C 1
ATOM 1243 O O . GLN A 1 161 ? -22.118 -1.514 15.720 1.00 66.94 161 GLN A O 1
ATOM 1248 N N . TYR A 1 162 ? -21.638 -0.831 13.631 1.00 66.44 162 TYR A N 1
ATOM 1249 C CA . TYR A 1 162 ? -21.778 0.599 13.925 1.00 66.44 162 TYR A CA 1
ATOM 1250 C C . TYR A 1 162 ? -23.181 0.955 14.437 1.00 66.44 162 TYR A C 1
ATOM 1252 O O . TYR A 1 162 ? -23.316 1.707 15.398 1.00 66.44 162 TYR A O 1
ATOM 1260 N N . ARG A 1 163 ? -24.220 0.362 13.834 1.00 63.81 163 ARG A N 1
ATOM 1261 C CA . ARG A 1 163 ? -25.619 0.593 14.220 1.00 63.81 163 ARG A CA 1
ATOM 1262 C C . ARG A 1 163 ? -25.949 0.057 15.616 1.00 63.81 163 ARG A C 1
ATOM 1264 O O . ARG A 1 163 ? -26.655 0.705 16.371 1.00 63.81 163 ARG A O 1
ATOM 1271 N N . ILE A 1 164 ? -25.396 -1.100 15.979 1.00 69.81 164 ILE A N 1
ATOM 1272 C CA . ILE A 1 164 ? -25.581 -1.666 17.323 1.00 69.81 164 ILE A CA 1
ATOM 1273 C C . ILE A 1 164 ? -24.924 -0.766 18.377 1.00 69.81 164 ILE A C 1
ATOM 1275 O O . ILE A 1 164 ? -25.507 -0.525 19.428 1.00 69.81 164 ILE A O 1
ATOM 1279 N N . SER A 1 165 ? -23.735 -0.227 18.097 1.00 67.31 165 SER A N 1
ATOM 1280 C CA . SER A 1 165 ? -23.062 0.690 19.023 1.00 67.31 165 SER A CA 1
ATOM 1281 C C . SER A 1 165 ? -23.767 2.044 19.164 1.00 67.31 165 SER A C 1
ATOM 1283 O O . SER A 1 165 ? -23.726 2.617 20.249 1.00 67.31 165 SER A O 1
ATOM 1285 N N . SER A 1 166 ? -24.411 2.562 18.111 1.00 69.62 166 SER A N 1
ATOM 1286 C CA . SER A 1 166 ? -25.196 3.801 18.216 1.00 69.62 166 SER A CA 1
ATOM 1287 C C . SER A 1 166 ? -26.473 3.602 19.027 1.00 69.62 166 SER A C 1
ATOM 1289 O O . SER A 1 166 ? -26.750 4.410 19.906 1.00 69.62 166 SER A O 1
ATOM 1291 N N . ASP A 1 167 ? -27.194 2.500 18.793 1.00 71.75 167 ASP A N 1
ATOM 1292 C CA . ASP A 1 167 ? -28.460 2.225 19.484 1.00 71.75 167 ASP A CA 1
ATOM 1293 C C . ASP A 1 167 ? -28.245 2.048 21.002 1.00 71.75 167 ASP A C 1
ATOM 1295 O O . ASP A 1 167 ? -29.020 2.567 21.801 1.00 71.75 167 ASP A O 1
ATOM 1299 N N . ILE A 1 168 ? -27.147 1.397 21.414 1.00 71.12 168 ILE A N 1
ATOM 1300 C CA . ILE A 1 168 ? -26.795 1.233 22.838 1.00 71.12 168 ILE A CA 1
ATOM 1301 C C . ILE A 1 168 ? -26.484 2.583 23.507 1.00 71.12 168 ILE A C 1
ATOM 1303 O O . ILE A 1 168 ? -26.870 2.808 24.656 1.00 71.12 168 ILE A O 1
ATOM 1307 N N . ASN A 1 169 ? -25.788 3.484 22.808 1.00 69.81 169 ASN A N 1
ATOM 1308 C CA . ASN A 1 169 ? -25.447 4.797 23.356 1.00 69.81 169 ASN A CA 1
ATOM 1309 C C . ASN A 1 169 ? -26.684 5.695 23.499 1.00 69.81 169 ASN A C 1
ATOM 1311 O O . ASN A 1 169 ? -26.828 6.351 24.530 1.00 69.81 169 ASN A O 1
ATOM 1315 N N . ASP A 1 170 ? -27.591 5.685 22.519 1.00 73.31 170 ASP A N 1
ATOM 1316 C CA . ASP A 1 170 ? -28.842 6.451 22.589 1.00 73.31 170 ASP A CA 1
ATOM 1317 C C . ASP A 1 170 ? -29.761 5.939 23.711 1.00 73.31 170 ASP A C 1
ATOM 1319 O O . ASP A 1 170 ? -30.391 6.727 24.423 1.00 73.31 170 ASP A O 1
ATOM 1323 N N . GLU A 1 171 ? -29.816 4.620 23.922 1.00 73.62 171 GLU A N 1
ATOM 1324 C CA . GLU A 1 171 ? -30.625 4.031 24.989 1.00 73.62 171 GLU A CA 1
ATOM 1325 C C . GLU A 1 171 ? -30.076 4.390 26.380 1.00 73.62 171 GLU A C 1
ATOM 1327 O O . GLU A 1 171 ? -30.854 4.782 27.255 1.00 73.62 171 GLU A O 1
ATOM 1332 N N . SER A 1 172 ? -28.749 4.371 26.563 1.00 73.69 172 SER A N 1
ATOM 1333 C CA . SER A 1 172 ? -28.090 4.809 27.802 1.00 73.69 172 SER A CA 1
ATOM 1334 C C . SER A 1 172 ? -28.379 6.280 28.127 1.00 73.69 172 SER A C 1
ATOM 1336 O O . SER A 1 172 ? -28.779 6.592 29.249 1.00 73.69 172 SER A O 1
ATOM 1338 N N . ASP A 1 173 ? -28.237 7.175 27.146 1.00 74.38 173 ASP A N 1
ATOM 1339 C CA . ASP A 1 173 ? -28.426 8.622 27.332 1.00 74.38 173 ASP A CA 1
ATOM 1340 C C . ASP A 1 173 ? -29.901 8.965 27.628 1.00 74.38 173 ASP A C 1
ATOM 1342 O O . ASP A 1 173 ? -30.223 9.857 28.419 1.00 74.38 173 ASP A O 1
ATOM 1346 N N . SER A 1 174 ? -30.832 8.203 27.040 1.00 76.88 174 SER A N 1
ATOM 1347 C CA . SER A 1 174 ? -32.265 8.337 27.316 1.00 76.88 174 SER A CA 1
ATOM 1348 C C . SER A 1 174 ? -32.644 7.896 28.733 1.00 76.88 174 SER A C 1
ATOM 1350 O O . SER A 1 174 ? -33.540 8.485 29.347 1.00 76.88 174 SER A O 1
ATOM 1352 N N . ASN A 1 175 ? -31.971 6.870 29.260 1.00 77.69 175 ASN A N 1
ATOM 1353 C CA . ASN A 1 175 ? -32.269 6.320 30.573 1.00 77.69 175 ASN A CA 1
ATOM 1354 C C . ASN A 1 175 ? -31.756 7.252 31.681 1.00 77.69 175 ASN A C 1
ATOM 1356 O O . ASN A 1 175 ? -32.488 7.517 32.633 1.00 77.69 175 ASN A O 1
ATOM 1360 N N . ASP A 1 176 ? -30.568 7.841 31.504 1.00 78.56 176 ASP A N 1
ATOM 1361 C CA . ASP A 1 176 ? -30.032 8.853 32.424 1.00 78.56 176 ASP A CA 1
ATOM 1362 C C . ASP A 1 176 ? -30.951 10.079 32.530 1.00 78.56 176 ASP A C 1
ATOM 1364 O O . ASP A 1 176 ? -31.250 10.536 33.636 1.00 78.56 176 ASP A O 1
ATOM 1368 N N . ARG A 1 177 ? -31.499 10.572 31.409 1.00 77.12 177 ARG A N 1
ATOM 1369 C CA . ARG A 1 177 ? -32.466 11.687 31.447 1.00 77.12 177 ARG A CA 1
ATOM 1370 C C . ARG A 1 177 ? -33.732 11.345 32.227 1.00 77.12 177 ARG A C 1
ATOM 1372 O O . ARG A 1 177 ? -34.172 12.151 33.040 1.00 77.12 177 ARG A O 1
ATOM 1379 N N . ARG A 1 178 ? -34.289 10.142 32.045 1.00 77.44 178 ARG A N 1
ATOM 1380 C CA . ARG A 1 178 ? -35.485 9.711 32.796 1.00 77.44 178 ARG A CA 1
ATOM 1381 C C . ARG A 1 178 ? -35.228 9.635 34.298 1.00 77.44 178 ARG A C 1
ATOM 1383 O O . ARG A 1 178 ? -36.113 9.980 35.077 1.00 77.44 178 ARG A O 1
ATOM 1390 N N . VAL A 1 179 ? -34.041 9.189 34.710 1.00 76.44 179 VAL A N 1
ATOM 1391 C CA . VAL A 1 179 ? -33.664 9.131 36.130 1.00 76.44 179 VAL A CA 1
ATOM 1392 C C . VAL A 1 179 ? -33.541 10.539 36.718 1.00 76.44 179 VAL A C 1
ATOM 1394 O O . VAL A 1 179 ? -34.027 10.778 37.824 1.00 76.44 179 VAL A O 1
ATOM 1397 N N . ILE A 1 180 ? -32.958 11.490 35.982 1.00 75.06 180 ILE A N 1
ATOM 1398 C CA . ILE A 1 180 ? -32.840 12.891 36.418 1.00 75.06 180 ILE A CA 1
ATOM 1399 C C . ILE A 1 180 ? -34.223 13.548 36.547 1.00 75.06 180 ILE A C 1
ATOM 1401 O O . ILE A 1 180 ? -34.513 14.160 37.577 1.00 75.06 180 ILE A O 1
ATOM 1405 N N . ASP A 1 181 ? -35.103 13.362 35.563 1.00 78.38 181 ASP A N 1
ATOM 1406 C CA . ASP A 1 181 ? -36.452 13.941 35.579 1.00 78.38 181 ASP A CA 1
ATOM 1407 C C . ASP A 1 181 ? -37.308 13.376 36.728 1.00 78.38 181 ASP A C 1
ATOM 1409 O O . ASP A 1 181 ? -37.982 14.130 37.433 1.00 78.38 181 ASP A O 1
ATOM 1413 N N . ALA A 1 182 ? -37.222 12.065 36.992 1.00 73.19 182 ALA A N 1
ATOM 1414 C CA . ALA A 1 182 ? -37.905 11.425 38.122 1.00 73.19 182 ALA A CA 1
ATOM 1415 C C . ALA A 1 182 ? -37.346 11.857 39.493 1.00 73.19 182 ALA A C 1
ATOM 1417 O O . ALA A 1 182 ? -38.055 11.845 40.502 1.00 73.19 182 ALA A O 1
ATOM 1418 N N . SER A 1 183 ? -36.070 12.245 39.547 1.00 72.62 183 SER A N 1
ATOM 1419 C CA . SER A 1 183 ? -35.450 12.798 40.757 1.00 72.62 183 SER A CA 1
ATOM 1420 C C . SER A 1 183 ? -35.947 14.221 41.031 1.00 72.62 183 SER A C 1
ATOM 1422 O O . SER A 1 183 ? -36.213 14.567 42.180 1.00 72.62 183 SER A O 1
ATOM 1424 N N . HIS A 1 184 ? -36.129 15.028 39.981 1.00 70.31 184 HIS A N 1
ATOM 1425 C CA . HIS A 1 184 ? -36.661 16.386 40.091 1.00 70.31 184 HIS A CA 1
ATOM 1426 C C . HIS A 1 184 ? -38.150 16.423 40.465 1.00 70.31 184 HIS A C 1
ATOM 1428 O O . HIS A 1 184 ? -38.534 17.268 41.271 1.00 70.31 184 HIS A O 1
ATOM 1434 N N . SER A 1 185 ? -38.975 15.501 39.954 1.00 69.81 185 SER A N 1
ATOM 1435 C CA . SER A 1 185 ? -40.405 15.451 40.301 1.00 69.81 185 SER A CA 1
ATOM 1436 C C . SER A 1 185 ? -40.661 15.072 41.763 1.00 69.81 185 SER A C 1
ATOM 1438 O O . SER A 1 185 ? -41.597 15.571 42.371 1.00 69.81 185 SER A O 1
ATOM 1440 N N . ASN A 1 186 ? -39.815 14.228 42.361 1.00 69.00 186 ASN A N 1
ATOM 1441 C CA . ASN A 1 186 ? -39.957 13.851 43.773 1.00 69.00 186 ASN A CA 1
ATOM 1442 C C . ASN A 1 186 ? -39.543 14.968 44.747 1.00 69.00 186 ASN A C 1
ATOM 1444 O O . ASN A 1 186 ? -39.929 14.920 45.911 1.00 69.00 186 ASN A O 1
ATOM 1448 N N . LEU A 1 187 ? -38.760 15.961 44.305 1.00 64.38 187 LEU A N 1
ATOM 1449 C CA . LEU A 1 187 ? -38.398 17.109 45.143 1.00 64.38 187 LEU A CA 1
ATOM 1450 C C . LEU A 1 187 ? -39.485 18.191 45.181 1.00 64.38 187 LEU A C 1
ATOM 1452 O O . LEU A 1 187 ? -39.561 18.910 46.172 1.00 64.38 187 LEU A O 1
ATOM 1456 N N . SER A 1 188 ? -40.324 18.310 44.146 1.00 67.44 188 SER A N 1
ATOM 1457 C CA . SER A 1 188 ? -41.399 19.314 44.106 1.00 67.44 188 SER A CA 1
ATOM 1458 C C . SER A 1 188 ? -42.613 18.972 44.974 1.00 67.44 188 SER A C 1
ATOM 1460 O O . SER A 1 188 ? -43.413 19.856 45.249 1.00 67.44 188 SER A O 1
ATOM 1462 N N . ASP A 1 189 ? -42.741 17.720 45.420 1.00 64.50 189 ASP A N 1
ATOM 1463 C CA . ASP A 1 189 ? -43.858 17.260 46.260 1.00 64.50 189 ASP A CA 1
ATOM 1464 C C . ASP A 1 189 ? -43.557 17.352 47.775 1.00 64.50 189 ASP A C 1
ATOM 1466 O O . ASP A 1 189 ? -44.359 16.905 48.597 1.00 64.50 189 ASP A O 1
ATOM 1470 N N . VAL A 1 190 ? -42.393 17.895 48.163 1.00 65.19 190 VAL A N 1
ATOM 1471 C CA . VAL A 1 190 ? -41.922 17.974 49.564 1.00 65.19 190 VAL A CA 1
ATOM 1472 C C . VAL A 1 190 ? -41.998 19.402 50.150 1.00 65.19 190 VAL A C 1
ATOM 1474 O O . VAL A 1 190 ? -41.710 19.584 51.333 1.00 65.19 190 VAL A O 1
ATOM 1477 N N . GLU A 1 191 ? -42.437 20.403 49.380 1.00 55.19 191 GLU A N 1
ATOM 1478 C CA . GLU A 1 191 ? -42.743 21.771 49.864 1.00 55.19 191 GLU A CA 1
ATOM 1479 C C . GLU A 1 191 ? -44.248 22.002 50.061 1.00 55.19 191 GLU A C 1
ATOM 1481 O O . GLU A 1 191 ? -44.605 22.650 51.075 1.00 55.19 191 GLU A O 1
#